Protein AF-A0A7V7BQV8-F1 (afdb_monomer)

Nearest PDB structures (foldseek):
  3f2z-assembly1_A  TM=3.414E-01  e=6.463E-03  Bacteroides fragilis NCTC 9343
  2kd7-assembly1_A  TM=3.362E-01  e=2.461E-02  Bacteroides thetaiotaomicron VPI-5482
  3ggl-assembly1_A  TM=3.388E-01  e=1.951E-02  Bacteroides thetaiotaomicron
  7c9t-assembly1_A  TM=4.004E-01  e=1.996E-01  Echovirus E30
  7c80-assembly1_A  TM=2.948E-01  e=5.361E-01  Echovirus E30

Secondary structure (DSSP, 8-state):
-TTTT-S-TTT-GGGTSPPEEEEE-SS----EEEEETTTEEEEEEEHHHHSSS--HHHHHHHHHHHHHHHHHTT----SSSHHHHHHHHHHHHHH-TTHHHHTTHHHHHHHH-TTSPTT-GGGTTT--HHHHHHHHHH-TTHHHHHHHHPPTT--HHHHHHHHHT--HHHHHHHHHHHHHHHHHT--TTTHHHHGGGTT-----EEEETTEEEE-GGG--BTT-EEEEEE--PPTT-EEEEEEEE-TT-TTS--TTGGG--EEEEEEEEETTS-EEEPPPB--SSEEEEEEPPTTEEEEEEEEEE--SS-----BGGG--S-S---TTT-B----B--EEEEEES--B-GGGEEPTTSSS--

Foldseek 3Di:
DVQLPLDDCPQFLCVVDPEEEAADEDDDADKAWAADPLRHTYIYGHCVQVVDDPNLVVQLRSLRSSLSRLVSSPADAADADLQSQLSSLLSSCVVPLLCCPVVVVLQVQCLLCLQEADRDPSNSNRDNQVVLLVCLVPNSNVVSVLSNHPDPPHHSLRSVCVVVVDALQVSLVSLLVSVLCVQQVVRPVNNVNCNVVHNVHAAAWEDDPQKIKGDLSRFHFHSRKHKFWWDQFDAQQKKKKFKAWDAPDPSHQNPPSVFWWKKKWKWFQAPVRDIDTGDIDIDHRDMDIDGHHPRTPIMIMMMHTRTNDDDDFDQLVPDDPDDDDDPPPRGDRTHGTIMMMHMDRIGTDPVRYDYPPPPPPD

Mean predicted aligned error: 5.92 Å

Structure (mmCIF, N/CA/C/O backbone):
data_AF-A0A7V7BQV8-F1
#
_entry.id   AF-A0A7V7BQV8-F1
#
loop_
_atom_site.group_PDB
_atom_site.id
_atom_site.type_symbol
_atom_site.label_atom_id
_atom_site.label_alt_id
_atom_site.label_comp_id
_atom_site.label_asym_id
_atom_site.label_entity_id
_atom_site.label_seq_id
_atom_site.pdbx_PDB_ins_code
_atom_site.Cartn_x
_atom_site.Cartn_y
_atom_site.Cartn_z
_atom_site.occupancy
_atom_site.B_iso_or_equiv
_atom_site.auth_seq_id
_atom_site.auth_comp_id
_atom_site.auth_asym_id
_atom_site.auth_atom_id
_atom_site.pdbx_PDB_model_num
ATOM 1 N N . MET A 1 1 ? 7.888 -8.522 -21.995 1.00 54.22 1 MET A N 1
ATOM 2 C CA . MET A 1 1 ? 8.150 -7.216 -22.645 1.00 54.22 1 MET A CA 1
ATOM 3 C C . MET A 1 1 ? 6.904 -6.650 -23.326 1.00 54.22 1 MET A C 1
ATOM 5 O O . MET A 1 1 ? 6.459 -5.587 -22.918 1.00 54.22 1 MET A O 1
ATOM 9 N N . ASN A 1 2 ? 6.285 -7.364 -24.279 1.00 66.88 2 ASN A N 1
ATOM 10 C CA . ASN A 1 2 ? 5.073 -6.876 -24.961 1.00 66.88 2 ASN A CA 1
ATOM 11 C C . ASN A 1 2 ? 3.813 -6.818 -24.082 1.00 66.88 2 ASN A C 1
ATOM 13 O O . ASN A 1 2 ? 2.969 -5.968 -24.341 1.00 66.88 2 ASN A O 1
ATOM 17 N N . THR A 1 3 ? 3.690 -7.675 -23.062 1.00 84.75 3 THR A N 1
ATOM 18 C CA . THR A 1 3 ? 2.516 -7.708 -22.169 1.00 84.75 3 THR A CA 1
ATOM 19 C C . THR A 1 3 ? 2.429 -6.472 -21.277 1.00 84.75 3 THR A C 1
ATOM 21 O O . THR A 1 3 ? 1.405 -5.809 -21.260 1.00 84.75 3 THR A O 1
ATOM 24 N N . LEU A 1 4 ? 3.530 -6.102 -20.610 1.00 89.69 4 LEU A N 1
ATOM 25 C CA . LEU A 1 4 ? 3.598 -4.896 -19.765 1.00 89.69 4 LEU A CA 1
ATOM 26 C C . LEU A 1 4 ? 3.694 -3.598 -20.585 1.00 89.69 4 LEU A C 1
ATOM 28 O O . LEU A 1 4 ? 3.742 -2.514 -20.011 1.00 89.69 4 LEU A O 1
ATOM 32 N N . LYS A 1 5 ? 3.816 -3.724 -21.918 1.00 89.25 5 LYS A N 1
ATOM 33 C CA . LYS A 1 5 ? 4.101 -2.649 -22.876 1.00 89.25 5 LYS A CA 1
ATOM 34 C C . LYS A 1 5 ? 5.130 -1.654 -22.345 1.00 89.25 5 LYS A C 1
ATOM 36 O O . LYS A 1 5 ? 4.881 -0.466 -22.404 1.00 89.25 5 LYS A O 1
ATOM 41 N N . TRP A 1 6 ? 6.244 -2.110 -21.765 1.00 88.75 6 TRP A N 1
ATOM 42 C CA . TRP A 1 6 ? 7.154 -1.217 -21.029 1.00 88.75 6 TRP A CA 1
ATOM 43 C C . TRP A 1 6 ? 7.772 -0.130 -21.912 1.00 88.75 6 TRP A C 1
ATOM 45 O O . TRP A 1 6 ? 7.884 1.027 -21.517 1.00 88.75 6 TRP A O 1
ATOM 55 N N . VAL A 1 7 ? 8.097 -0.516 -23.139 1.00 87.19 7 VAL A N 1
ATOM 56 C CA . VAL A 1 7 ? 8.661 0.347 -24.169 1.00 87.19 7 VAL A CA 1
ATOM 57 C C . VAL A 1 7 ? 7.675 0.519 -25.324 1.00 87.19 7 VAL A C 1
ATOM 59 O O . VAL A 1 7 ? 6.805 -0.332 -25.536 1.00 87.19 7 VAL A O 1
ATOM 62 N N . ASP A 1 8 ? 7.828 1.604 -26.079 1.00 85.50 8 ASP A N 1
ATOM 63 C CA . ASP A 1 8 ? 7.102 1.825 -27.332 1.00 85.50 8 ASP A CA 1
ATOM 64 C C . ASP A 1 8 ? 7.554 0.797 -28.389 1.00 85.50 8 ASP A C 1
ATOM 66 O O . ASP A 1 8 ? 8.742 0.667 -28.677 1.00 85.50 8 ASP A O 1
ATOM 70 N N . LYS A 1 9 ? 6.617 0.040 -28.968 1.00 82.94 9 LYS A N 1
ATOM 71 C CA . LYS A 1 9 ? 6.940 -1.028 -29.929 1.00 82.94 9 LYS A CA 1
ATOM 72 C C . LYS A 1 9 ? 7.395 -0.522 -31.297 1.00 82.94 9 LYS A C 1
ATOM 74 O O . LYS A 1 9 ? 7.980 -1.299 -32.044 1.00 82.94 9 LYS A O 1
ATOM 79 N N . GLU A 1 10 ? 7.096 0.721 -31.635 1.00 85.19 10 GLU A N 1
ATOM 80 C CA . GLU A 1 10 ? 7.420 1.318 -32.928 1.00 85.19 10 GLU A CA 1
ATOM 81 C C . GLU A 1 10 ? 8.709 2.133 -32.830 1.00 85.19 10 GLU A C 1
ATOM 83 O O . GLU A 1 10 ? 9.552 2.092 -33.728 1.00 85.19 10 GLU A O 1
ATOM 88 N N . ASN A 1 11 ? 8.895 2.830 -31.707 1.00 87.62 11 ASN A N 1
ATOM 89 C CA . ASN A 1 11 ? 9.943 3.842 -31.587 1.00 87.62 11 ASN A CA 1
ATOM 90 C C . ASN A 1 11 ? 11.089 3.468 -30.640 1.00 87.62 11 ASN A C 1
ATOM 92 O O . ASN A 1 11 ? 12.156 4.076 -30.732 1.00 87.62 11 ASN A O 1
ATOM 96 N N . SER A 1 12 ? 10.918 2.471 -29.764 1.00 91.31 12 SER A N 1
ATOM 97 C CA . SER A 1 12 ? 11.933 2.158 -28.752 1.00 91.31 12 SER A CA 1
ATOM 98 C C . SER A 1 12 ? 13.230 1.626 -29.345 1.00 91.31 12 SER A C 1
ATOM 100 O O . SER A 1 12 ? 13.231 0.770 -30.235 1.00 91.31 12 SER A O 1
ATOM 102 N N . LEU A 1 13 ? 14.355 2.018 -28.750 1.00 91.69 13 LEU A N 1
ATOM 103 C CA . LEU A 1 13 ? 15.671 1.441 -29.016 1.00 91.69 13 LEU A CA 1
ATOM 104 C C . LEU A 1 13 ? 15.711 -0.071 -28.752 1.00 91.69 13 LEU A C 1
ATOM 106 O O . LEU A 1 13 ? 16.461 -0.791 -29.413 1.00 91.69 13 LEU A O 1
ATOM 110 N N . ALA A 1 14 ? 14.846 -0.580 -27.873 1.00 88.81 14 ALA A N 1
ATOM 111 C CA . ALA A 1 14 ? 14.715 -2.005 -27.586 1.00 88.81 14 ALA A CA 1
ATOM 112 C C . ALA A 1 14 ? 14.184 -2.833 -28.775 1.00 88.81 14 ALA A C 1
ATOM 114 O O . ALA A 1 14 ? 14.295 -4.057 -28.771 1.00 88.81 14 ALA A O 1
ATOM 115 N N . THR A 1 15 ? 13.592 -2.185 -29.785 1.00 88.88 15 THR A N 1
ATOM 116 C CA . THR A 1 15 ? 13.142 -2.837 -31.031 1.00 88.88 15 THR A CA 1
ATOM 117 C C . THR A 1 15 ? 14.257 -2.914 -32.076 1.00 88.88 15 THR A C 1
ATOM 119 O O . THR A 1 15 ? 14.186 -3.711 -33.008 1.00 88.88 15 THR A O 1
ATOM 122 N N . ARG A 1 16 ? 15.313 -2.107 -31.901 1.00 90.56 16 ARG A N 1
ATOM 123 C CA . ARG A 1 16 ? 16.458 -1.996 -32.817 1.00 90.56 16 ARG A CA 1
ATOM 124 C C . ARG A 1 16 ? 17.666 -2.785 -32.326 1.00 90.56 16 ARG A C 1
ATOM 126 O O . ARG A 1 16 ? 18.421 -3.319 -33.135 1.00 90.56 16 ARG A O 1
ATOM 133 N N . TYR A 1 17 ? 17.845 -2.865 -31.009 1.00 91.56 17 TYR A N 1
ATOM 134 C CA . TYR A 1 17 ? 18.998 -3.497 -30.379 1.00 91.56 17 TYR A CA 1
ATOM 135 C C . TYR A 1 17 ? 18.585 -4.647 -29.465 1.00 91.56 17 TYR A C 1
ATOM 137 O O . TYR A 1 17 ? 17.591 -4.578 -28.744 1.00 91.56 17 TYR A O 1
ATOM 145 N N . LYS A 1 18 ? 19.394 -5.710 -29.467 1.00 90.69 18 LYS A N 1
ATOM 146 C CA . LYS A 1 18 ? 19.264 -6.810 -28.506 1.00 90.69 18 LYS A CA 1
ATOM 147 C C . LYS A 1 18 ? 19.838 -6.394 -27.156 1.00 90.69 18 LYS A C 1
ATOM 149 O O . LYS A 1 18 ? 20.821 -5.660 -27.105 1.00 90.69 18 LYS A O 1
ATOM 154 N N . PHE A 1 19 ? 19.263 -6.925 -26.081 1.00 92.25 19 PHE A N 1
ATOM 155 C CA . PHE A 1 19 ? 19.842 -6.788 -24.749 1.00 92.25 19 PHE A CA 1
ATOM 156 C C . PHE A 1 19 ? 21.194 -7.493 -24.661 1.00 92.25 19 PHE A C 1
ATOM 158 O O . PHE A 1 19 ? 21.377 -8.573 -25.228 1.00 92.25 19 PHE A O 1
ATOM 165 N N . LEU A 1 20 ? 22.113 -6.899 -23.907 1.00 94.50 20 LEU A N 1
ATOM 166 C CA . LEU A 1 20 ? 23.415 -7.485 -23.615 1.00 94.50 20 LEU A CA 1
ATOM 167 C C . LEU A 1 20 ? 23.407 -8.104 -22.218 1.00 94.50 20 LEU A C 1
ATOM 169 O O . LEU A 1 20 ? 23.018 -7.464 -21.244 1.00 94.50 20 LEU A O 1
ATOM 173 N N . ILE A 1 21 ? 23.841 -9.358 -22.125 1.00 94.00 21 ILE A N 1
ATOM 174 C CA . ILE A 1 21 ? 23.952 -10.085 -20.859 1.00 94.00 21 ILE A CA 1
ATOM 175 C C . ILE A 1 21 ? 25.418 -10.443 -20.655 1.00 94.00 21 ILE A C 1
ATOM 177 O O . ILE A 1 21 ? 25.996 -11.190 -21.443 1.00 94.00 21 ILE A O 1
ATOM 181 N N . PHE A 1 22 ? 26.005 -9.917 -19.586 1.00 93.56 22 PHE A N 1
ATOM 182 C CA . PHE A 1 22 ? 27.387 -10.174 -19.210 1.00 93.56 22 PHE A CA 1
ATOM 183 C C . PHE A 1 22 ? 27.415 -11.103 -18.003 1.00 93.56 22 PHE A C 1
ATOM 185 O O . PHE A 1 22 ? 27.038 -10.717 -16.895 1.00 93.56 22 PHE A O 1
ATOM 192 N N . VAL A 1 23 ? 27.880 -12.332 -18.225 1.00 92.25 23 VAL A N 1
ATOM 193 C CA . VAL A 1 23 ? 28.116 -13.299 -17.152 1.00 92.25 23 VAL A CA 1
ATOM 194 C C . VAL A 1 23 ? 29.572 -13.189 -16.725 1.00 92.25 23 VAL A C 1
ATOM 196 O O . VAL A 1 23 ? 30.482 -13.488 -17.496 1.00 92.25 23 VAL A O 1
ATOM 199 N N . ILE A 1 24 ? 29.783 -12.718 -15.502 1.00 87.88 24 ILE A N 1
ATOM 200 C CA . ILE A 1 24 ? 31.106 -12.413 -14.963 1.00 87.88 24 ILE A CA 1
ATOM 201 C C . ILE A 1 24 ? 31.566 -13.590 -14.092 1.00 87.88 24 ILE A C 1
ATOM 203 O O . ILE A 1 24 ? 30.803 -14.126 -13.284 1.00 87.88 24 ILE A O 1
ATOM 207 N N . GLY A 1 25 ? 32.814 -14.025 -14.271 1.00 81.88 25 GLY A N 1
ATOM 208 C CA . GLY A 1 25 ? 33.438 -15.027 -13.404 1.00 81.88 25 GLY A CA 1
ATOM 209 C C . GLY A 1 25 ? 33.824 -14.450 -12.037 1.00 81.88 25 GLY A C 1
ATOM 210 O O . GLY A 1 25 ? 34.049 -13.250 -11.903 1.00 81.88 25 GLY A O 1
ATOM 211 N N . GLY A 1 26 ? 33.936 -15.306 -11.020 1.00 73.62 26 GLY A N 1
ATOM 212 C CA . GLY A 1 26 ? 34.382 -14.927 -9.673 1.00 73.62 26 GLY A CA 1
ATOM 213 C C . GLY A 1 26 ? 33.335 -15.161 -8.581 1.00 73.62 26 GLY A C 1
ATOM 214 O O . GLY A 1 26 ? 32.218 -15.602 -8.843 1.00 73.62 26 GLY A O 1
ATOM 215 N N . SER A 1 27 ? 33.718 -14.880 -7.333 1.00 68.12 27 SER A N 1
ATOM 216 C CA . SER A 1 27 ? 32.903 -15.103 -6.127 1.00 68.12 27 SER A CA 1
ATOM 217 C C . SER A 1 27 ? 31.983 -13.930 -5.759 1.00 68.12 27 SER A C 1
ATOM 219 O O . SER A 1 27 ? 31.336 -13.969 -4.714 1.00 68.12 27 SER A O 1
ATOM 221 N N . GLY A 1 28 ? 31.922 -12.884 -6.591 1.00 70.25 28 GLY A N 1
ATOM 222 C CA . GLY A 1 28 ? 31.051 -11.729 -6.367 1.00 70.25 28 GLY A CA 1
ATOM 223 C C . GLY A 1 28 ? 29.571 -12.122 -6.287 1.00 70.25 28 GLY A C 1
ATOM 224 O O . GLY A 1 28 ? 29.141 -13.081 -6.927 1.00 70.25 28 GLY A O 1
ATOM 225 N N . GLY A 1 29 ? 28.793 -11.385 -5.488 1.00 74.19 29 GLY A N 1
ATOM 226 C CA . GLY A 1 29 ? 27.369 -11.668 -5.245 1.00 74.19 29 GLY A CA 1
ATOM 227 C C . GLY A 1 29 ? 26.386 -10.687 -5.892 1.00 74.19 29 GLY A C 1
ATOM 228 O O . GLY A 1 29 ? 25.182 -10.940 -5.882 1.00 74.19 29 GLY A O 1
ATOM 229 N N . THR A 1 30 ? 26.872 -9.579 -6.451 1.00 83.94 30 THR A N 1
ATOM 230 C CA . THR A 1 30 ? 26.020 -8.474 -6.910 1.00 83.94 30 THR A CA 1
ATOM 231 C C . THR A 1 30 ? 25.730 -8.587 -8.396 1.00 83.94 30 THR A C 1
ATOM 233 O O . THR A 1 30 ? 26.653 -8.667 -9.205 1.00 83.94 30 THR A O 1
ATOM 236 N N . ALA A 1 31 ? 24.450 -8.563 -8.750 1.00 88.75 31 ALA A N 1
ATOM 237 C CA . ALA A 1 31 ? 24.001 -8.356 -10.116 1.00 88.75 31 ALA A CA 1
ATOM 238 C C . ALA A 1 31 ? 23.489 -6.916 -10.257 1.00 88.75 31 ALA A C 1
ATOM 240 O O . ALA A 1 31 ? 23.145 -6.298 -9.252 1.00 88.75 31 ALA A O 1
ATOM 241 N N . PHE A 1 32 ? 23.497 -6.376 -11.471 1.00 91.69 32 PHE A N 1
ATOM 242 C CA . PHE A 1 32 ? 22.957 -5.047 -11.739 1.00 91.69 32 PHE A CA 1
ATOM 243 C C . PHE A 1 32 ? 22.388 -4.955 -13.154 1.00 91.69 32 PHE A C 1
ATOM 245 O O . PHE A 1 32 ? 22.933 -5.528 -14.103 1.00 91.69 32 PHE A O 1
ATOM 252 N N . GLY A 1 33 ? 21.292 -4.220 -13.292 1.00 92.88 33 GLY A N 1
ATOM 253 C CA . GLY A 1 33 ? 20.655 -3.884 -14.557 1.00 92.88 33 GLY A CA 1
ATOM 254 C C . GLY A 1 33 ? 20.788 -2.410 -14.922 1.00 92.88 33 GLY A C 1
ATOM 255 O O . GLY A 1 33 ? 20.841 -1.524 -14.071 1.00 92.88 33 GLY A O 1
ATOM 256 N N . GLY A 1 34 ? 20.830 -2.127 -16.218 1.00 94.00 34 GLY A N 1
ATOM 257 C CA . GLY A 1 34 ? 20.896 -0.767 -16.734 1.00 94.00 34 GLY A CA 1
ATOM 258 C C . GLY A 1 34 ? 20.993 -0.734 -18.252 1.00 94.00 34 GLY A C 1
ATOM 259 O O . GLY A 1 34 ? 20.387 -1.543 -18.953 1.00 94.00 34 GLY A O 1
ATOM 260 N N . SER A 1 35 ? 21.766 0.213 -18.771 1.00 93.69 35 SER A N 1
ATOM 261 C CA . SER A 1 35 ? 21.999 0.354 -20.207 1.00 93.69 35 SER A CA 1
ATOM 262 C C . SER A 1 35 ? 23.450 0.695 -20.511 1.00 93.69 35 SER A C 1
ATOM 264 O O . SER A 1 35 ? 24.078 1.425 -19.747 1.00 93.69 35 SER A O 1
ATOM 266 N N . ILE A 1 36 ? 23.939 0.254 -21.666 1.00 92.88 36 ILE A N 1
ATOM 267 C CA . ILE A 1 36 ? 25.199 0.702 -22.263 1.00 92.88 36 ILE A CA 1
ATOM 268 C C . ILE A 1 36 ? 24.904 1.859 -23.224 1.00 92.88 36 ILE A C 1
ATOM 270 O O . ILE A 1 36 ? 23.922 1.819 -23.974 1.00 92.88 36 ILE A O 1
ATOM 274 N N . ASP A 1 37 ? 25.733 2.903 -23.151 1.00 91.69 37 ASP A N 1
ATOM 275 C CA . ASP A 1 37 ? 25.701 4.109 -23.993 1.00 91.69 37 ASP A CA 1
ATOM 276 C C . ASP A 1 37 ? 24.343 4.817 -24.066 1.00 91.69 37 ASP A C 1
ATOM 278 O O . ASP A 1 37 ? 24.031 5.471 -25.061 1.00 91.69 37 ASP A O 1
ATOM 282 N N . ASN A 1 38 ? 23.520 4.666 -23.018 1.00 90.50 38 ASN A N 1
ATOM 283 C CA . ASN A 1 38 ? 22.134 5.138 -22.986 1.00 90.50 38 ASN A CA 1
ATOM 284 C C . ASN A 1 38 ? 21.348 4.707 -24.242 1.00 90.50 38 ASN A C 1
ATOM 286 O O . ASN A 1 38 ? 20.615 5.504 -24.823 1.00 90.50 38 ASN A O 1
ATOM 290 N N . LYS A 1 39 ? 21.577 3.473 -24.715 1.00 90.75 39 LYS A N 1
ATOM 291 C CA . LYS A 1 39 ? 20.970 2.942 -25.947 1.00 90.75 39 LYS A CA 1
ATOM 292 C C . LYS A 1 39 ? 20.578 1.476 -25.868 1.00 90.75 39 LYS A C 1
ATOM 294 O O . LYS A 1 39 ? 19.536 1.095 -26.391 1.00 90.75 39 LYS A O 1
ATOM 299 N N . VAL A 1 40 ? 21.422 0.648 -25.259 1.00 93.81 40 VAL A N 1
ATOM 300 C CA . VAL A 1 40 ? 21.251 -0.808 -25.263 1.00 93.81 40 VAL A CA 1
ATOM 301 C C . VAL A 1 40 ? 20.997 -1.285 -23.844 1.00 93.81 40 VAL A C 1
ATOM 303 O O . VAL A 1 40 ? 21.834 -1.069 -22.974 1.00 93.81 40 VAL A O 1
ATOM 306 N N . GLY A 1 41 ? 19.855 -1.932 -23.601 1.00 94.31 41 GLY A N 1
ATOM 307 C CA . G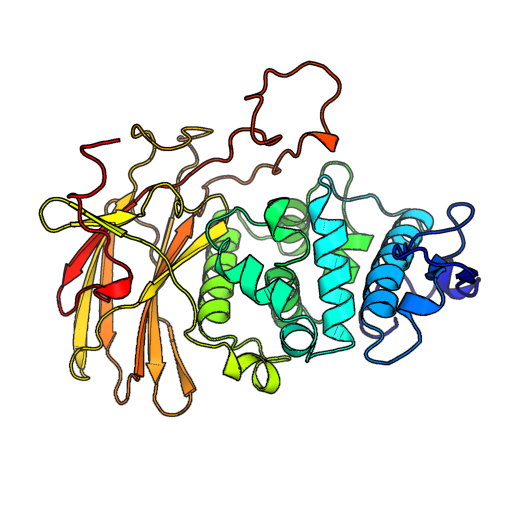LY A 1 41 ? 19.556 -2.547 -22.307 1.00 94.31 41 GLY A CA 1
ATOM 308 C C . GLY A 1 41 ? 20.596 -3.611 -21.971 1.00 94.31 41 GLY A C 1
ATOM 309 O O . GLY A 1 41 ? 20.962 -4.421 -22.824 1.00 94.31 41 GLY A O 1
ATOM 310 N N . ALA A 1 42 ? 21.099 -3.597 -20.744 1.00 95.12 42 ALA A N 1
ATOM 311 C CA . ALA A 1 42 ? 22.191 -4.459 -20.329 1.00 95.12 42 ALA A CA 1
ATOM 312 C C . ALA A 1 42 ? 22.006 -4.967 -18.900 1.00 95.12 42 ALA A C 1
ATOM 314 O O . ALA A 1 42 ? 21.433 -4.280 -18.053 1.00 95.12 42 ALA A O 1
ATOM 315 N N . PHE A 1 43 ? 22.490 -6.178 -18.657 1.00 94.31 43 PHE A N 1
ATOM 316 C CA . PHE A 1 43 ? 22.445 -6.871 -17.377 1.00 94.31 43 PHE A CA 1
ATOM 317 C C . PHE A 1 43 ? 23.796 -7.534 -17.120 1.00 94.31 43 PHE A C 1
ATOM 319 O O . PHE A 1 43 ? 24.346 -8.206 -17.996 1.00 94.31 43 PHE A O 1
ATOM 326 N N . TRP A 1 44 ? 24.319 -7.358 -15.912 1.00 94.19 44 TRP A N 1
ATOM 327 C CA . TRP A 1 44 ? 25.580 -7.933 -15.469 1.00 94.19 44 TRP A CA 1
ATOM 328 C C . TRP A 1 44 ? 25.333 -8.798 -14.248 1.00 94.19 44 TRP A C 1
ATOM 330 O O . TRP A 1 44 ? 24.682 -8.374 -13.291 1.00 94.19 44 TRP A O 1
ATOM 340 N N . THR A 1 45 ? 25.856 -10.019 -14.267 1.00 92.88 45 THR A N 1
ATOM 341 C CA . THR A 1 45 ? 25.634 -10.961 -13.173 1.00 92.88 45 THR A CA 1
ATOM 342 C C . THR A 1 45 ? 26.798 -11.922 -13.002 1.00 92.88 45 THR A C 1
ATOM 344 O O . THR A 1 45 ? 27.366 -12.387 -13.993 1.00 92.88 45 THR A O 1
ATOM 347 N N . PRO A 1 46 ? 27.176 -12.253 -11.761 1.00 90.56 46 PRO A N 1
ATOM 348 C CA . PRO A 1 46 ? 28.085 -13.354 -11.519 1.00 90.56 46 PRO A CA 1
ATOM 349 C C . PRO A 1 46 ? 27.371 -14.682 -11.804 1.00 90.56 46 PRO A C 1
ATOM 351 O O . PRO A 1 46 ? 26.185 -14.844 -11.504 1.00 90.56 46 PRO A O 1
ATOM 354 N N . ALA A 1 47 ? 28.096 -15.672 -12.332 1.00 88.00 47 ALA A N 1
ATOM 355 C CA . ALA A 1 47 ? 27.522 -16.991 -12.632 1.00 88.00 47 ALA A CA 1
ATOM 356 C C . ALA A 1 47 ? 26.830 -17.632 -11.406 1.00 88.00 47 ALA A C 1
ATOM 358 O O . ALA A 1 47 ? 25.800 -18.294 -11.530 1.00 88.00 47 ALA A O 1
ATOM 359 N N . THR A 1 48 ? 27.338 -17.357 -10.201 1.00 88.31 48 THR A N 1
ATOM 360 C CA . THR A 1 48 ? 26.781 -17.808 -8.915 1.00 88.31 48 THR A CA 1
ATOM 361 C C . THR A 1 48 ? 25.373 -17.283 -8.627 1.00 88.31 48 THR A C 1
ATOM 363 O O . THR A 1 48 ? 24.658 -17.892 -7.836 1.00 88.31 48 THR A O 1
ATOM 366 N N . ARG A 1 49 ? 24.913 -16.203 -9.263 1.00 85.50 49 ARG A N 1
ATOM 367 C CA . ARG A 1 49 ? 23.554 -15.667 -9.065 1.00 85.50 49 ARG A CA 1
ATOM 368 C C . ARG A 1 49 ? 22.531 -16.250 -10.039 1.00 85.50 49 ARG A C 1
ATOM 370 O O . ARG A 1 49 ? 21.338 -16.140 -9.785 1.00 85.50 49 ARG A O 1
ATOM 377 N N . ILE A 1 50 ? 22.985 -16.929 -11.094 1.00 88.44 50 ILE A N 1
ATOM 378 C CA . ILE A 1 50 ? 22.129 -17.513 -12.140 1.00 88.44 50 ILE A CA 1
ATOM 379 C C . ILE A 1 50 ? 22.373 -19.013 -12.369 1.00 88.44 50 ILE A C 1
ATOM 381 O O . ILE A 1 50 ? 21.915 -19.573 -13.359 1.00 88.44 50 ILE A O 1
ATOM 385 N N . HIS A 1 51 ? 23.085 -19.689 -11.463 1.00 86.19 51 HIS A N 1
ATOM 386 C CA . HIS A 1 51 ? 23.420 -21.112 -11.608 1.00 86.19 51 HIS A CA 1
ATOM 387 C C . HIS A 1 51 ? 22.239 -22.066 -11.361 1.00 86.19 51 HIS A C 1
ATOM 389 O O . HIS A 1 51 ? 22.336 -23.246 -11.690 1.00 86.19 51 HIS A O 1
ATOM 395 N N . ARG A 1 52 ? 21.131 -21.588 -10.776 1.00 87.75 52 ARG A N 1
ATOM 396 C CA . ARG A 1 52 ? 19.920 -22.385 -10.530 1.00 87.75 52 ARG A CA 1
ATOM 397 C C . ARG A 1 52 ? 18.653 -21.523 -10.516 1.00 87.75 52 ARG A C 1
ATOM 399 O O . ARG A 1 52 ? 18.734 -20.367 -10.102 1.00 87.75 52 ARG A O 1
ATOM 406 N N . PRO A 1 53 ? 17.503 -22.073 -10.943 1.00 88.81 53 PRO A N 1
ATOM 407 C CA . PRO A 1 53 ? 16.213 -21.409 -10.798 1.00 88.81 53 PRO A CA 1
ATOM 408 C C . PRO A 1 53 ? 15.786 -21.312 -9.316 1.00 88.81 53 PRO A C 1
ATOM 410 O O . PRO A 1 53 ? 16.278 -22.092 -8.493 1.00 88.81 53 PRO A O 1
ATOM 413 N N . PRO A 1 54 ? 14.842 -20.414 -8.973 1.00 88.44 54 PRO A N 1
ATOM 414 C CA . PRO A 1 54 ? 14.217 -19.416 -9.846 1.00 88.44 54 PRO A CA 1
ATOM 415 C C . PRO A 1 54 ? 15.161 -18.238 -10.131 1.00 88.44 54 PRO A C 1
ATOM 417 O O . PRO A 1 54 ? 15.852 -17.742 -9.245 1.00 88.44 54 PRO A O 1
ATOM 420 N N . TYR A 1 55 ? 15.187 -17.764 -11.380 1.00 91.44 55 TYR A N 1
ATOM 421 C CA . TYR A 1 55 ? 16.072 -16.676 -11.818 1.00 91.44 55 TYR A CA 1
ATOM 422 C C . TYR A 1 55 ? 15.507 -15.292 -11.449 1.00 91.44 55 TYR A C 1
ATOM 424 O O . TYR A 1 55 ? 15.441 -14.402 -12.298 1.00 91.44 55 TYR A O 1
ATOM 432 N N . GLY A 1 56 ? 15.069 -15.116 -10.196 1.00 92.25 56 GLY A N 1
ATOM 433 C CA . GLY A 1 56 ? 14.437 -13.886 -9.699 1.00 92.25 56 GLY A CA 1
ATOM 434 C C . GLY A 1 56 ? 15.307 -12.657 -9.947 1.00 92.25 56 GLY A C 1
ATOM 435 O O . GLY A 1 56 ? 14.864 -11.701 -10.579 1.00 92.25 56 GLY A O 1
ATOM 436 N N . VAL A 1 57 ? 16.595 -12.753 -9.606 1.00 92.00 57 VAL A N 1
ATOM 437 C CA . VAL A 1 57 ? 17.591 -11.703 -9.870 1.00 92.00 57 VAL A CA 1
ATOM 438 C C . VAL A 1 57 ? 17.640 -11.281 -11.342 1.00 92.00 57 VAL A C 1
ATOM 440 O O . VAL A 1 57 ? 17.740 -10.098 -11.631 1.00 92.00 57 VAL A O 1
ATOM 443 N N . VAL A 1 58 ? 17.508 -12.210 -12.295 1.00 93.62 58 VAL A N 1
ATOM 444 C CA . VAL A 1 58 ? 17.516 -11.862 -13.725 1.00 93.62 58 VAL A CA 1
ATOM 445 C C . VAL A 1 58 ? 16.288 -11.025 -14.066 1.00 93.62 58 VAL A C 1
ATOM 447 O O . VAL A 1 58 ? 16.407 -10.016 -14.753 1.00 93.62 58 VAL A O 1
ATOM 450 N N . ALA A 1 59 ? 15.111 -11.420 -13.580 1.00 93.75 59 ALA A N 1
ATOM 451 C CA . ALA A 1 59 ? 13.879 -10.684 -13.838 1.00 93.75 59 ALA A CA 1
ATOM 452 C C . ALA A 1 59 ? 13.891 -9.289 -13.185 1.00 93.75 59 ALA A C 1
ATOM 454 O O . ALA A 1 59 ? 13.497 -8.322 -13.837 1.00 93.75 59 ALA A O 1
ATOM 455 N N . HIS A 1 60 ? 14.395 -9.181 -11.952 1.00 95.62 60 HIS A N 1
ATOM 456 C CA . HIS A 1 60 ? 14.558 -7.909 -11.246 1.00 95.62 60 HIS A CA 1
ATOM 457 C C . HIS A 1 60 ? 15.508 -6.966 -11.991 1.00 95.62 60 HIS A C 1
ATOM 459 O O . HIS A 1 60 ? 15.127 -5.853 -12.352 1.00 95.62 60 HIS A O 1
ATOM 465 N N . GLU A 1 61 ? 16.726 -7.424 -12.291 1.00 95.44 61 GLU A N 1
ATOM 466 C CA . GLU A 1 61 ? 17.732 -6.569 -12.918 1.00 95.44 61 GLU A CA 1
ATOM 467 C C . GLU A 1 61 ? 17.347 -6.182 -14.349 1.00 95.44 61 GLU A C 1
ATOM 469 O O . GLU A 1 61 ? 17.526 -5.033 -14.751 1.00 95.44 61 GLU A O 1
ATOM 474 N N . LEU A 1 62 ? 16.725 -7.083 -15.118 1.00 94.00 62 LEU A N 1
ATOM 475 C CA . LEU A 1 62 ? 16.162 -6.698 -16.414 1.00 94.00 62 LEU A CA 1
ATOM 476 C C . LEU A 1 62 ? 15.084 -5.615 -16.271 1.00 94.00 62 LEU A C 1
ATOM 478 O O . LEU A 1 62 ? 14.939 -4.795 -17.179 1.00 94.00 62 LEU A O 1
ATOM 482 N N . GLY A 1 63 ? 14.372 -5.556 -15.142 1.00 95.00 63 GLY A N 1
ATOM 483 C CA . GLY A 1 63 ? 13.489 -4.444 -14.793 1.00 95.00 63 GLY A CA 1
ATOM 484 C C . GLY A 1 63 ? 14.211 -3.095 -14.795 1.00 95.00 63 GLY A C 1
ATOM 485 O O . GLY A 1 63 ? 13.770 -2.163 -15.472 1.00 95.00 63 GLY A O 1
ATOM 486 N N . HIS A 1 64 ? 15.379 -2.999 -14.157 1.00 95.81 64 HIS A N 1
ATOM 487 C CA . HIS A 1 64 ? 16.204 -1.787 -14.207 1.00 95.81 64 HIS A CA 1
ATOM 488 C C . HIS A 1 64 ? 16.722 -1.475 -15.608 1.00 95.81 64 HIS A C 1
ATOM 490 O O . HIS A 1 64 ? 16.739 -0.311 -16.017 1.00 95.81 64 HIS A O 1
ATOM 496 N N . SER A 1 65 ? 17.094 -2.494 -16.381 1.00 95.62 65 SER A N 1
ATOM 497 C CA . SER A 1 65 ? 17.499 -2.304 -17.775 1.00 95.62 65 SER A CA 1
ATOM 498 C C . SER A 1 65 ? 16.368 -1.713 -18.621 1.00 95.62 65 SER A C 1
ATOM 500 O O . SER A 1 65 ? 16.583 -0.813 -19.431 1.00 95.62 65 SER A O 1
ATOM 502 N N . PHE A 1 66 ? 15.137 -2.167 -18.394 1.00 93.94 66 PHE A N 1
ATOM 503 C CA . PHE A 1 66 ? 13.940 -1.631 -19.027 1.00 93.94 66 PHE A CA 1
ATOM 504 C C . PHE A 1 66 ? 13.623 -0.199 -18.575 1.00 93.94 66 PHE A C 1
ATOM 506 O O . PHE A 1 66 ? 13.280 0.638 -19.408 1.00 93.94 66 PHE A O 1
ATOM 513 N N . GLN A 1 67 ? 13.785 0.126 -17.290 1.00 94.31 67 GLN A N 1
ATOM 514 C CA . GLN A 1 67 ? 13.690 1.508 -16.798 1.00 94.31 67 GLN A CA 1
ATOM 515 C C . GLN A 1 67 ? 14.741 2.418 -17.452 1.00 94.31 67 GLN A C 1
ATOM 517 O O . GLN A 1 67 ? 14.449 3.568 -17.776 1.00 94.31 67 GLN A O 1
ATOM 522 N N . ALA A 1 68 ? 15.966 1.922 -17.653 1.00 94.00 68 ALA A N 1
ATOM 523 C CA . ALA A 1 68 ? 17.018 2.657 -18.347 1.00 94.00 68 ALA A CA 1
ATOM 524 C C . ALA A 1 68 ? 16.676 2.896 -19.821 1.00 94.00 68 ALA A C 1
ATOM 526 O O . ALA A 1 68 ? 16.863 4.007 -20.309 1.00 94.00 68 ALA A O 1
ATOM 527 N N . LEU A 1 69 ? 16.104 1.902 -20.504 1.00 93.38 69 LEU A N 1
ATOM 528 C CA . LEU A 1 69 ? 15.673 2.043 -21.894 1.00 93.38 69 LEU A CA 1
ATOM 529 C C . LEU A 1 69 ? 14.543 3.050 -22.078 1.00 93.38 69 LEU A C 1
ATOM 531 O O . LEU A 1 69 ? 14.595 3.833 -23.013 1.00 93.38 69 LEU A O 1
ATOM 535 N N . VAL A 1 70 ? 13.571 3.102 -21.168 1.00 93.38 70 VAL A N 1
ATOM 536 C CA . VAL A 1 70 ? 12.508 4.118 -21.237 1.00 93.38 70 VAL A CA 1
ATOM 537 C C . VAL A 1 70 ? 13.088 5.539 -21.176 1.00 93.38 70 VAL A C 1
ATOM 539 O O . VAL A 1 70 ? 12.643 6.421 -21.907 1.00 93.38 70 VAL A O 1
ATOM 542 N N . ARG A 1 71 ? 14.144 5.757 -20.381 1.00 92.44 71 ARG A N 1
ATOM 543 C CA . ARG A 1 71 ? 14.880 7.034 -20.371 1.00 92.44 71 ARG A CA 1
ATOM 544 C C . ARG A 1 71 ? 15.701 7.249 -21.642 1.00 92.44 71 ARG A C 1
ATOM 546 O O . ARG A 1 71 ? 15.744 8.363 -22.154 1.00 92.44 71 ARG A O 1
ATOM 553 N N . ALA A 1 72 ? 16.343 6.201 -22.154 1.00 93.56 72 ALA A N 1
ATOM 554 C CA . ALA A 1 72 ? 17.070 6.241 -23.422 1.00 93.56 72 ALA A CA 1
ATOM 555 C C . ALA A 1 72 ? 16.154 6.596 -24.609 1.00 93.56 72 ALA A C 1
ATOM 557 O O . ALA A 1 72 ? 16.576 7.309 -25.517 1.00 93.56 72 ALA A O 1
ATOM 558 N N . ASP A 1 73 ? 14.893 6.166 -24.551 1.00 93.62 73 ASP A N 1
ATOM 559 C CA . ASP A 1 73 ? 13.831 6.490 -25.507 1.00 93.62 73 ASP A CA 1
ATOM 560 C C . ASP A 1 73 ? 13.278 7.923 -25.332 1.00 93.62 73 ASP A C 1
ATOM 562 O O . ASP A 1 73 ? 12.451 8.368 -26.125 1.00 93.62 73 ASP A O 1
ATOM 566 N N . GLY A 1 74 ? 13.746 8.672 -24.325 1.00 93.25 74 GLY A N 1
ATOM 567 C CA . GLY A 1 74 ? 13.464 10.099 -24.141 1.00 93.25 74 GLY A CA 1
ATOM 568 C C . GLY A 1 74 ? 12.487 10.451 -23.017 1.00 93.25 74 GLY A C 1
ATOM 569 O O . GLY A 1 74 ? 12.237 11.639 -22.799 1.00 93.25 74 GLY A O 1
ATOM 570 N N . ALA A 1 75 ? 11.952 9.473 -22.278 1.00 93.81 75 ALA A N 1
ATOM 571 C CA . ALA A 1 75 ? 11.082 9.753 -21.135 1.00 93.81 75 ALA A CA 1
ATOM 572 C C . ALA A 1 75 ? 11.849 10.424 -19.979 1.00 93.81 75 ALA A C 1
ATOM 574 O O . ALA A 1 75 ? 13.066 10.262 -19.825 1.00 93.81 75 ALA A O 1
ATOM 575 N N . ALA A 1 76 ? 11.134 11.165 -19.126 1.00 94.19 76 ALA A N 1
ATOM 576 C CA . ALA A 1 76 ? 11.718 11.671 -17.887 1.00 94.19 76 ALA A CA 1
ATOM 577 C C . ALA A 1 76 ? 11.973 10.524 -16.885 1.00 94.19 76 ALA A C 1
ATOM 579 O O . ALA A 1 76 ? 11.657 9.361 -17.126 1.00 94.19 76 ALA A O 1
ATOM 580 N N . SER A 1 77 ? 12.568 10.854 -15.739 1.00 90.19 77 SER A N 1
ATOM 581 C CA . SER A 1 77 ? 12.706 9.924 -14.617 1.00 90.19 77 SER A CA 1
ATOM 582 C C . SER A 1 77 ? 11.817 10.381 -13.474 1.00 90.19 77 SER A C 1
ATOM 584 O O . SER A 1 77 ? 11.687 11.587 -13.250 1.00 90.19 77 SER A O 1
ATOM 586 N N . PHE A 1 78 ? 11.277 9.425 -12.721 1.00 91.94 78 PHE A N 1
ATOM 587 C CA . PHE A 1 78 ? 10.642 9.723 -11.445 1.00 91.94 78 PHE A CA 1
ATOM 588 C C . PHE A 1 78 ? 11.611 10.415 -10.490 1.00 91.94 78 PHE A C 1
ATOM 590 O O . PHE A 1 78 ? 12.813 10.131 -10.462 1.00 91.94 78 PHE A O 1
ATOM 597 N N . SER A 1 79 ? 11.048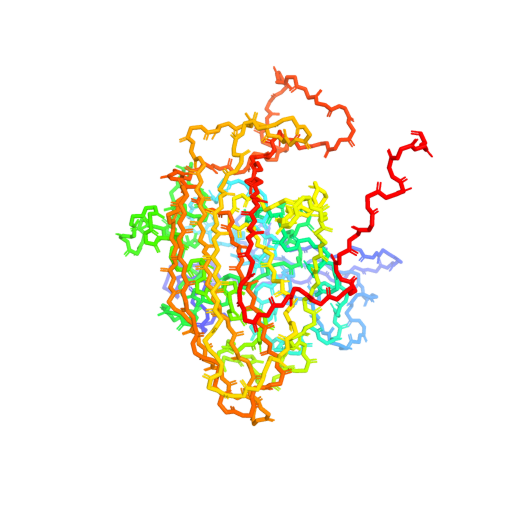 11.303 -9.682 1.00 84.12 79 SER A N 1
ATOM 598 C CA . SER A 1 79 ? 11.700 11.862 -8.508 1.00 84.12 79 SER A CA 1
ATOM 599 C C . SER A 1 79 ? 11.593 10.854 -7.357 1.00 84.12 79 SER A C 1
ATOM 601 O O . SER A 1 79 ? 10.518 10.324 -7.090 1.00 84.12 79 SER A O 1
ATOM 603 N N . GLY A 1 80 ? 12.707 10.581 -6.669 1.00 74.19 80 GLY A N 1
ATOM 604 C CA . GLY A 1 80 ? 12.764 9.585 -5.590 1.00 74.19 80 GLY A CA 1
ATOM 605 C C . GLY A 1 80 ? 13.275 8.208 -6.039 1.00 74.19 80 GLY A C 1
ATOM 606 O O . GLY A 1 80 ? 12.953 7.721 -7.116 1.00 74.19 80 GLY A O 1
ATOM 607 N N . GLY A 1 81 ? 14.106 7.574 -5.204 1.00 79.62 81 GLY A N 1
ATOM 608 C CA . GLY A 1 81 ? 14.813 6.335 -5.561 1.00 79.62 81 GLY A CA 1
ATOM 609 C C . GLY A 1 81 ? 13.985 5.054 -5.425 1.00 79.62 81 GLY A C 1
ATOM 610 O O . GLY A 1 81 ? 14.147 4.144 -6.232 1.00 79.62 81 GLY A O 1
ATOM 611 N N . SER A 1 82 ? 13.075 4.983 -4.449 1.00 91.38 82 SER A N 1
ATOM 612 C CA . SER A 1 82 ? 12.407 3.729 -4.072 1.00 91.38 82 SER A CA 1
ATOM 613 C C . SER A 1 82 ? 11.585 3.111 -5.203 1.00 91.38 82 SER A C 1
ATOM 615 O O . SER A 1 82 ? 11.532 1.892 -5.329 1.00 91.38 82 SER A O 1
ATOM 617 N N . ILE A 1 83 ? 10.983 3.935 -6.069 1.00 93.81 83 ILE A N 1
ATOM 618 C CA . ILE A 1 83 ? 10.159 3.439 -7.178 1.00 93.81 83 ILE A CA 1
ATOM 619 C C . ILE A 1 83 ? 10.943 2.578 -8.168 1.00 93.81 83 ILE A C 1
ATOM 621 O O . ILE A 1 83 ? 10.360 1.670 -8.759 1.00 93.81 83 ILE A O 1
ATOM 625 N N . HIS A 1 84 ? 12.242 2.832 -8.347 1.00 94.12 84 HIS A N 1
ATOM 626 C CA . HIS A 1 84 ? 13.084 2.032 -9.234 1.00 94.12 84 HIS A CA 1
ATOM 627 C C . HIS A 1 84 ? 13.128 0.576 -8.761 1.00 94.12 84 HIS A C 1
ATOM 629 O O . HIS A 1 84 ? 12.872 -0.334 -9.547 1.00 94.12 84 HIS A O 1
ATOM 635 N N . GLU A 1 85 ? 13.354 0.367 -7.467 1.00 95.75 85 GLU A N 1
ATOM 636 C CA . GLU A 1 85 ? 13.389 -0.964 -6.856 1.00 95.75 85 GLU A CA 1
ATOM 637 C C . GLU A 1 85 ? 11.997 -1.596 -6.798 1.00 95.75 85 GLU A C 1
ATOM 639 O O . GLU A 1 85 ? 11.804 -2.731 -7.233 1.00 95.75 85 GLU A O 1
ATOM 644 N N . MET A 1 86 ? 10.988 -0.836 -6.360 1.00 97.12 86 MET A N 1
ATOM 645 C CA . MET A 1 86 ? 9.612 -1.334 -6.243 1.00 97.12 86 MET A CA 1
ATOM 646 C C . MET A 1 86 ? 9.063 -1.773 -7.601 1.00 97.12 86 MET A C 1
ATOM 648 O O . MET A 1 86 ? 8.387 -2.795 -7.705 1.00 97.12 86 MET A O 1
ATOM 652 N N . THR A 1 87 ? 9.381 -1.025 -8.658 1.00 96.75 87 THR A N 1
ATOM 653 C CA . THR A 1 87 ? 8.994 -1.374 -10.025 1.00 96.75 87 THR A CA 1
ATOM 654 C C . THR A 1 87 ? 9.736 -2.614 -10.516 1.00 96.75 87 THR A C 1
ATOM 656 O O . THR A 1 87 ? 9.111 -3.470 -11.137 1.00 96.75 87 THR A O 1
ATOM 659 N N . SER A 1 88 ? 11.039 -2.750 -10.247 1.00 96.88 88 SER A N 1
ATOM 660 C CA . SER A 1 88 ? 11.793 -3.958 -10.616 1.00 96.88 88 SER A CA 1
ATOM 66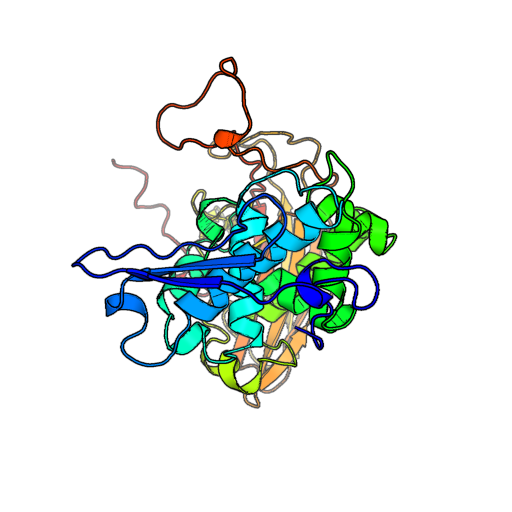1 C C . SER A 1 88 ? 11.260 -5.201 -9.898 1.00 96.88 88 SER A C 1
ATOM 663 O O . SER A 1 88 ? 11.090 -6.242 -10.532 1.00 96.88 88 SER A O 1
ATOM 665 N N . GLN A 1 89 ? 10.876 -5.079 -8.622 1.00 97.50 89 GLN A N 1
ATOM 666 C CA . GLN A 1 89 ? 10.190 -6.147 -7.885 1.00 97.50 89 GLN A CA 1
ATOM 667 C C . GLN A 1 89 ? 8.806 -6.455 -8.455 1.00 97.50 89 GLN A C 1
ATOM 669 O O . GLN A 1 89 ? 8.455 -7.621 -8.618 1.00 97.50 89 GLN A O 1
ATOM 674 N N . TYR A 1 90 ? 8.034 -5.434 -8.835 1.00 97.81 90 TYR A N 1
ATOM 675 C CA . TYR A 1 90 ? 6.768 -5.632 -9.540 1.00 97.81 90 TYR A CA 1
ATOM 676 C C . TYR A 1 90 ? 6.981 -6.397 -10.855 1.00 97.81 90 TYR A C 1
ATOM 678 O O . TYR A 1 90 ? 6.281 -7.373 -11.112 1.00 97.81 90 TYR A O 1
ATOM 686 N N . MET A 1 91 ? 7.976 -6.020 -11.664 1.00 96.56 91 MET A N 1
ATOM 687 C CA . MET A 1 91 ? 8.292 -6.695 -12.927 1.00 96.56 91 MET A CA 1
ATOM 688 C C . MET A 1 91 ? 8.744 -8.142 -12.719 1.00 96.56 91 MET A C 1
ATOM 690 O O . MET A 1 91 ? 8.308 -9.016 -13.469 1.00 96.56 91 MET A O 1
ATOM 694 N N . LEU A 1 92 ? 9.555 -8.415 -11.691 1.00 96.31 92 LEU A N 1
ATOM 695 C CA . LEU A 1 92 ? 9.867 -9.780 -1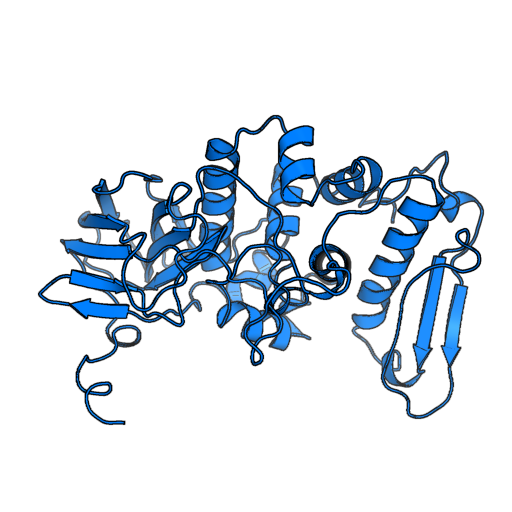1.265 1.00 96.31 92 LEU A CA 1
ATOM 696 C C . LEU A 1 92 ? 8.574 -10.533 -10.948 1.00 96.31 92 LEU A C 1
ATOM 698 O O . LEU A 1 92 ? 8.355 -11.622 -11.476 1.00 96.31 92 LEU A O 1
ATOM 702 N N . TRP A 1 93 ? 7.693 -9.950 -10.138 1.00 97.06 93 TRP A N 1
ATOM 703 C CA . TRP A 1 93 ? 6.470 -10.602 -9.678 1.00 97.06 93 TRP A CA 1
ATOM 704 C C . TRP A 1 93 ? 5.436 -10.837 -10.794 1.00 97.06 93 TRP A C 1
ATOM 706 O O . TRP A 1 93 ? 4.609 -11.748 -10.700 1.00 97.06 93 TRP A O 1
ATOM 716 N N . GLN A 1 94 ? 5.500 -10.069 -11.889 1.00 96.06 94 GLN A N 1
ATOM 717 C CA . GLN A 1 94 ? 4.760 -10.362 -13.123 1.00 96.06 94 GLN A CA 1
ATOM 718 C C . GLN A 1 94 ? 5.262 -11.634 -13.823 1.00 96.06 94 GLN A C 1
ATOM 720 O O . GLN A 1 94 ? 4.478 -12.315 -14.479 1.00 96.06 94 GLN A O 1
ATOM 725 N N . VAL A 1 95 ? 6.555 -11.956 -13.701 1.00 94.81 95 VAL A N 1
ATOM 726 C CA . VAL A 1 95 ? 7.165 -13.165 -14.284 1.00 94.81 95 VAL A CA 1
ATOM 727 C C . VAL A 1 95 ? 7.002 -14.369 -13.360 1.00 94.81 95 VAL A C 1
ATOM 729 O O . VAL A 1 95 ? 6.708 -15.462 -13.837 1.00 94.81 95 VAL A O 1
ATOM 732 N N . TYR A 1 96 ? 7.171 -14.167 -12.054 1.00 96.06 96 TYR A N 1
ATOM 733 C CA . TYR A 1 96 ? 7.103 -15.216 -11.043 1.00 96.06 96 TYR A CA 1
ATOM 734 C C . TYR A 1 96 ? 6.039 -14.895 -9.985 1.00 96.06 96 TYR A C 1
ATOM 736 O O . TYR A 1 96 ? 6.374 -14.302 -8.957 1.00 96.06 96 TYR A O 1
ATOM 744 N N . PRO A 1 97 ? 4.768 -15.287 -10.189 1.00 95.81 97 PRO A N 1
ATOM 745 C CA . PRO A 1 97 ? 3.701 -15.071 -9.209 1.00 95.81 97 PRO A CA 1
ATOM 746 C C . PRO A 1 97 ? 4.030 -15.611 -7.804 1.00 95.81 97 PRO A C 1
ATOM 748 O O . PRO A 1 97 ? 3.615 -15.023 -6.807 1.00 95.81 97 PRO A O 1
ATOM 751 N N . GLU A 1 98 ? 4.833 -16.675 -7.711 1.00 96.25 98 GLU A N 1
ATOM 752 C CA . GLU A 1 98 ? 5.287 -17.309 -6.467 1.00 96.25 98 GLU A CA 1
ATOM 753 C C . GLU A 1 98 ? 6.465 -16.588 -5.779 1.00 96.25 98 GLU A C 1
ATOM 755 O O . GLU A 1 98 ? 7.030 -17.120 -4.823 1.00 96.25 98 GLU A O 1
ATOM 760 N N . TRP A 1 99 ? 6.861 -15.389 -6.224 1.00 96.88 99 TRP A N 1
ATOM 761 C CA . TRP A 1 99 ? 7.963 -14.609 -5.632 1.00 96.88 99 TRP A CA 1
ATOM 762 C C . TRP A 1 99 ? 7.861 -14.449 -4.115 1.00 96.88 99 TRP A C 1
ATOM 764 O O . TRP A 1 99 ? 8.824 -14.719 -3.397 1.00 96.88 99 TRP A O 1
ATOM 774 N N . MET A 1 100 ? 6.661 -14.144 -3.615 1.00 96.25 100 MET A N 1
ATOM 775 C CA . MET A 1 100 ? 6.379 -14.053 -2.177 1.00 96.25 100 MET A CA 1
ATOM 776 C C . MET A 1 100 ? 6.685 -15.353 -1.411 1.00 96.25 100 MET A C 1
ATOM 778 O O . MET A 1 100 ? 6.793 -15.330 -0.187 1.00 96.25 100 MET A O 1
ATOM 782 N N . THR A 1 101 ? 6.815 -16.489 -2.104 1.00 95.81 101 THR A N 1
ATOM 783 C CA . THR A 1 101 ? 7.188 -17.788 -1.539 1.00 95.81 101 THR A CA 1
ATOM 784 C C . THR A 1 101 ? 8.686 -18.049 -1.586 1.00 95.81 101 THR A C 1
ATOM 786 O O . THR A 1 101 ? 9.257 -18.370 -0.546 1.00 95.81 101 THR A O 1
ATOM 789 N N . PHE A 1 102 ? 9.338 -17.945 -2.745 1.00 95.31 102 PHE A N 1
ATOM 790 C CA . PHE A 1 102 ? 10.755 -18.327 -2.840 1.00 95.31 102 PHE A CA 1
ATOM 791 C C . PHE A 1 102 ? 11.723 -17.224 -2.379 1.00 95.31 102 PHE A C 1
ATOM 793 O O . PHE A 1 102 ? 12.847 -17.534 -1.995 1.00 95.31 102 PHE A O 1
ATOM 800 N N . GLU A 1 103 ? 11.282 -15.963 -2.335 1.00 95.44 103 GLU A N 1
ATOM 801 C CA . GLU A 1 103 ? 11.985 -14.840 -1.694 1.00 95.44 103 GLU A CA 1
ATOM 802 C C . GLU A 1 103 ? 11.129 -14.246 -0.561 1.00 95.44 103 GLU A C 1
ATOM 804 O O . GLU A 1 103 ? 10.994 -13.034 -0.399 1.00 95.44 103 GLU A O 1
ATOM 809 N N . ASN A 1 104 ? 10.537 -15.119 0.263 1.00 96.75 104 ASN A N 1
ATOM 810 C CA . ASN A 1 104 ? 9.584 -14.741 1.312 1.00 96.75 104 ASN A CA 1
ATOM 811 C C . ASN A 1 104 ? 10.121 -13.736 2.348 1.00 96.75 104 ASN A C 1
ATOM 813 O O . ASN A 1 104 ? 9.332 -13.041 2.985 1.00 96.75 104 ASN A O 1
ATOM 817 N N . TYR A 1 105 ? 11.442 -13.600 2.485 1.00 96.56 105 TYR A N 1
ATOM 818 C CA . TYR A 1 105 ? 12.036 -12.560 3.325 1.00 96.56 105 TYR A CA 1
ATOM 819 C C . TYR A 1 105 ? 11.558 -11.152 2.924 1.00 96.56 105 TYR A C 1
ATOM 821 O O . TYR A 1 105 ? 11.340 -10.325 3.804 1.00 96.56 105 TYR A O 1
ATOM 829 N N . HIS A 1 106 ? 11.277 -10.901 1.636 1.00 97.50 106 HIS A N 1
ATOM 830 C CA . HIS A 1 106 ? 10.736 -9.614 1.205 1.00 97.50 106 HIS A CA 1
ATOM 831 C C . HIS A 1 106 ? 9.360 -9.326 1.806 1.00 97.50 106 HIS A C 1
ATOM 833 O O . HIS A 1 106 ? 9.136 -8.226 2.310 1.00 97.50 106 HIS A O 1
ATOM 839 N N . LEU A 1 107 ? 8.470 -10.322 1.803 1.00 97.88 107 LEU A N 1
ATOM 840 C CA . LEU A 1 107 ? 7.167 -10.218 2.449 1.00 97.88 107 LEU A CA 1
ATOM 841 C C . LEU A 1 107 ? 7.315 -10.068 3.968 1.00 97.88 107 LEU A C 1
ATOM 843 O O . LEU A 1 107 ? 6.687 -9.193 4.549 1.00 97.88 107 LEU A O 1
ATOM 847 N N . ASN A 1 108 ? 8.171 -10.867 4.608 1.00 97.94 108 ASN A N 1
ATOM 848 C CA . ASN A 1 108 ? 8.367 -10.802 6.061 1.00 97.94 108 ASN A CA 1
ATOM 849 C C . ASN A 1 108 ? 8.837 -9.421 6.529 1.00 97.94 108 ASN A C 1
ATOM 851 O O . ASN A 1 108 ? 8.421 -8.961 7.590 1.00 97.94 108 ASN A O 1
ATOM 855 N N . ASP A 1 109 ? 9.684 -8.753 5.751 1.00 97.81 109 ASP A N 1
ATOM 856 C CA . ASP A 1 109 ? 10.137 -7.400 6.067 1.00 97.81 109 ASP A CA 1
ATOM 857 C C . ASP A 1 109 ? 9.051 -6.351 5.794 1.00 97.81 109 ASP A C 1
ATOM 859 O O . ASP A 1 109 ? 8.821 -5.495 6.649 1.00 97.81 109 ASP A O 1
ATOM 863 N N . PHE A 1 110 ? 8.286 -6.478 4.700 1.00 98.06 110 PHE A N 1
ATOM 864 C CA . PHE A 1 110 ? 7.115 -5.624 4.461 1.00 98.06 110 PHE A CA 1
ATOM 865 C C . PHE A 1 110 ? 6.111 -5.678 5.618 1.00 98.06 110 PHE A C 1
ATOM 867 O O . PHE A 1 110 ? 5.632 -4.641 6.073 1.00 98.06 110 PHE A O 1
ATOM 874 N N . MET A 1 111 ? 5.826 -6.875 6.139 1.00 97.94 111 MET A N 1
ATOM 875 C CA . MET A 1 111 ? 4.857 -7.079 7.224 1.00 97.94 111 MET A CA 1
ATOM 876 C C . MET A 1 111 ? 5.274 -6.392 8.534 1.00 97.94 111 MET A C 1
ATOM 878 O O . MET A 1 111 ? 4.419 -6.029 9.337 1.00 97.94 111 MET A O 1
ATOM 882 N N . LYS A 1 112 ? 6.575 -6.146 8.752 1.00 97.44 112 LYS A N 1
ATOM 883 C CA . LYS A 1 112 ? 7.074 -5.365 9.902 1.00 97.44 112 LYS A CA 1
ATOM 884 C C . LYS A 1 112 ? 6.913 -3.854 9.697 1.00 97.44 112 LYS A C 1
ATOM 886 O O . LYS A 1 112 ? 6.872 -3.105 10.681 1.00 97.44 112 LYS A O 1
ATOM 891 N N . ALA A 1 113 ? 6.816 -3.430 8.439 1.00 97.06 113 ALA A N 1
ATOM 892 C CA . ALA A 1 113 ? 6.972 -2.063 7.960 1.00 97.06 113 ALA A CA 1
ATOM 893 C C . ALA A 1 113 ? 5.725 -1.517 7.233 1.00 97.06 113 ALA A C 1
ATOM 895 O O . ALA A 1 113 ? 5.825 -0.528 6.508 1.00 97.06 113 ALA A O 1
ATOM 896 N N . THR A 1 114 ? 4.540 -2.114 7.419 1.00 98.44 114 THR A N 1
ATOM 897 C CA . THR A 1 114 ? 3.294 -1.671 6.749 1.00 98.44 114 THR A CA 1
ATOM 898 C C . THR A 1 114 ? 2.878 -0.246 7.115 1.00 98.44 114 THR A C 1
ATOM 900 O O . THR A 1 114 ? 2.207 0.421 6.334 1.00 98.44 114 THR A O 1
ATOM 903 N N . HIS A 1 115 ? 3.286 0.222 8.296 1.00 98.38 115 H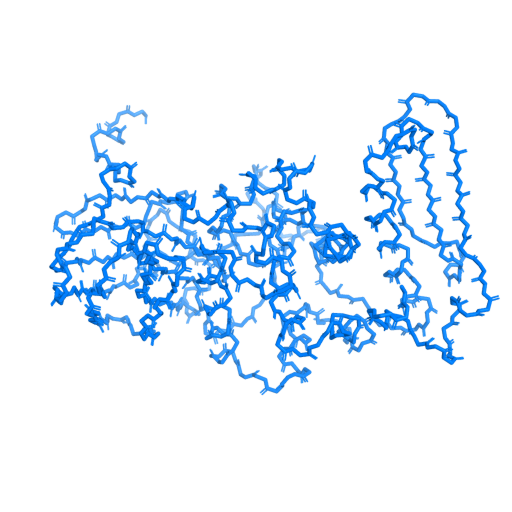IS A N 1
ATOM 904 C CA . HIS A 1 115 ? 3.032 1.566 8.807 1.00 98.38 115 HIS A CA 1
ATOM 905 C C . HIS A 1 115 ? 3.888 2.643 8.116 1.00 98.38 115 HIS A C 1
ATOM 907 O O . HIS A 1 115 ? 3.545 3.819 8.173 1.00 98.38 115 HIS A O 1
ATOM 913 N N . LEU A 1 116 ? 4.980 2.272 7.441 1.00 96.56 116 LEU A N 1
ATOM 914 C CA . LEU A 1 116 ? 5.833 3.232 6.743 1.00 96.56 116 LEU A CA 1
ATOM 915 C C . LEU A 1 116 ? 5.168 3.750 5.470 1.00 96.56 116 LEU A C 1
ATOM 917 O O . LEU A 1 116 ? 4.317 3.088 4.873 1.00 96.56 116 LEU A O 1
ATOM 921 N N . ALA A 1 117 ? 5.594 4.933 5.035 1.00 95.25 117 ALA A N 1
ATOM 922 C CA . ALA A 1 117 ? 4.979 5.595 3.900 1.00 95.25 117 ALA A CA 1
ATOM 923 C C . ALA A 1 117 ? 5.083 4.770 2.604 1.00 95.25 117 ALA A C 1
ATOM 925 O O . ALA A 1 117 ? 6.063 4.053 2.366 1.00 95.25 117 ALA A O 1
ATOM 926 N N . PHE A 1 118 ? 4.119 4.932 1.695 1.00 95.62 118 PHE A N 1
ATOM 927 C CA . PHE A 1 118 ? 4.330 4.484 0.318 1.00 95.62 118 PHE A CA 1
ATOM 928 C C . PHE A 1 118 ? 5.569 5.197 -0.257 1.00 95.62 118 PHE A C 1
ATOM 930 O O . PHE A 1 118 ? 5.729 6.404 -0.082 1.00 95.62 118 PHE A O 1
ATOM 937 N N . LEU A 1 119 ? 6.453 4.441 -0.922 1.00 92.94 119 LEU A N 1
ATOM 938 C CA . LEU A 1 119 ? 7.789 4.866 -1.379 1.00 92.94 119 LEU A CA 1
ATOM 939 C C . LEU A 1 119 ? 8.848 5.055 -0.269 1.00 92.94 119 LEU A C 1
ATOM 941 O O . LEU A 1 119 ? 9.934 5.568 -0.558 1.00 92.94 119 LEU A O 1
ATOM 945 N N . HIS A 1 120 ? 8.602 4.612 0.970 1.00 92.94 120 HIS A N 1
ATOM 946 C CA . HIS A 1 120 ? 9.624 4.637 2.023 1.00 92.94 120 HIS A CA 1
ATOM 947 C C . HIS A 1 120 ? 10.849 3.777 1.637 1.00 92.94 120 HIS A C 1
ATOM 949 O O . HIS A 1 120 ? 10.665 2.638 1.194 1.00 92.94 120 HIS A O 1
ATOM 955 N N . PRO A 1 121 ? 12.096 4.265 1.815 1.00 89.50 121 PRO A N 1
ATOM 956 C CA . PRO A 1 121 ? 13.307 3.530 1.429 1.00 89.50 121 PRO A CA 1
ATOM 957 C C . PRO A 1 121 ? 13.438 2.139 2.061 1.00 89.50 121 PRO A C 1
ATOM 959 O O . PRO A 1 121 ? 13.881 1.209 1.398 1.00 89.50 121 PRO A O 1
ATOM 962 N N . GLU A 1 122 ? 13.003 1.963 3.312 1.00 91.19 122 GLU A N 1
ATOM 963 C CA . GLU A 1 122 ? 13.009 0.642 3.970 1.00 91.19 122 GLU A CA 1
ATOM 964 C C . GLU A 1 122 ? 12.101 -0.381 3.281 1.00 91.19 122 GLU A C 1
ATOM 966 O O . GLU A 1 122 ? 12.362 -1.572 3.362 1.00 91.19 122 GLU A O 1
ATOM 971 N N . ASN A 1 123 ? 11.072 0.065 2.557 1.00 93.50 123 ASN A N 1
ATOM 972 C CA . ASN A 1 123 ? 10.153 -0.803 1.823 1.00 93.50 123 ASN A CA 1
ATOM 973 C C . ASN A 1 123 ? 10.474 -0.901 0.324 1.00 93.50 123 ASN A C 1
ATOM 975 O O . ASN A 1 123 ? 9.727 -1.552 -0.412 1.00 93.50 123 ASN A O 1
ATOM 979 N N . GLN A 1 124 ? 11.567 -0.296 -0.156 1.00 92.88 124 GLN A N 1
ATOM 980 C CA . GLN A 1 124 ? 11.821 -0.167 -1.596 1.00 92.88 124 GLN A CA 1
ATOM 981 C C . GLN A 1 124 ? 11.940 -1.521 -2.321 1.00 92.88 124 GLN A C 1
ATOM 983 O O . GLN A 1 124 ? 11.512 -1.642 -3.462 1.00 92.88 124 GLN A O 1
ATOM 988 N N . TYR A 1 125 ? 12.435 -2.564 -1.648 1.00 92.25 125 TYR A N 1
ATOM 989 C CA . TYR A 1 125 ? 12.495 -3.923 -2.205 1.00 92.25 125 TYR A CA 1
ATOM 990 C C . TYR A 1 125 ? 11.313 -4.811 -1.794 1.00 92.25 125 TYR A C 1
ATOM 992 O O . TYR A 1 125 ? 11.236 -5.961 -2.220 1.00 92.25 125 TYR A O 1
ATOM 1000 N N . HIS A 1 126 ? 10.424 -4.319 -0.934 1.00 93.56 126 HIS A N 1
ATOM 1001 C CA . HIS A 1 126 ? 9.489 -5.151 -0.173 1.00 93.56 126 HIS A CA 1
ATOM 1002 C C . HIS A 1 126 ? 8.021 -4.874 -0.507 1.00 93.56 126 HIS A C 1
ATOM 1004 O O . HIS A 1 126 ? 7.174 -5.713 -0.222 1.00 93.56 126 HIS A O 1
ATOM 1010 N N . SER A 1 127 ? 7.709 -3.731 -1.131 1.00 91.50 127 SER A N 1
ATOM 1011 C CA . SER A 1 127 ? 6.329 -3.265 -1.327 1.00 91.50 127 SER A CA 1
ATOM 1012 C C . SER A 1 127 ? 5.948 -2.993 -2.799 1.00 91.50 127 SER A C 1
ATOM 1014 O O . SER A 1 127 ? 5.528 -1.889 -3.142 1.00 91.50 127 SER A O 1
ATOM 1016 N N . PRO A 1 128 ? 6.039 -3.974 -3.723 1.00 96.62 128 PRO A N 1
ATOM 1017 C CA . PRO A 1 128 ? 5.523 -3.800 -5.088 1.00 96.62 128 PRO A CA 1
ATOM 1018 C C . PRO A 1 128 ? 3.981 -3.827 -5.163 1.00 96.62 128 PRO A C 1
ATOM 1020 O O . PRO A 1 128 ? 3.407 -3.632 -6.234 1.00 96.62 128 PRO A O 1
ATOM 1023 N N . TYR A 1 129 ? 3.292 -4.086 -4.048 1.00 98.25 129 TYR A N 1
ATOM 1024 C CA . TYR A 1 129 ? 1.875 -4.464 -4.001 1.00 98.25 129 TYR A CA 1
ATOM 1025 C C . TYR A 1 129 ? 0.908 -3.378 -4.483 1.00 98.25 129 TYR A C 1
ATOM 1027 O O . TYR A 1 129 ? -0.094 -3.684 -5.124 1.00 98.25 129 TYR A O 1
ATOM 1035 N N . VAL A 1 130 ? 1.229 -2.103 -4.255 1.00 98.44 130 VAL A N 1
ATOM 1036 C CA . VAL A 1 130 ? 0.434 -0.977 -4.780 1.00 98.44 130 VAL A CA 1
ATOM 1037 C C . VAL A 1 130 ? 0.475 -0.941 -6.310 1.00 98.44 130 VAL A C 1
ATOM 1039 O O . VAL A 1 130 ? -0.548 -0.699 -6.944 1.00 98.44 130 VAL A O 1
ATOM 1042 N N . LEU A 1 131 ? 1.624 -1.261 -6.917 1.00 98.50 131 LEU A N 1
ATOM 1043 C CA . LEU A 1 131 ? 1.763 -1.313 -8.376 1.00 98.50 131 LEU A CA 1
ATOM 1044 C C . LEU A 1 131 ? 0.945 -2.469 -8.973 1.00 98.50 131 LEU A C 1
ATOM 1046 O O . LEU A 1 131 ? 0.355 -2.321 -10.044 1.00 98.50 131 LEU A O 1
ATOM 1050 N N . GLU A 1 132 ? 0.865 -3.599 -8.266 1.00 98.31 132 GLU A N 1
ATOM 1051 C CA . GLU A 1 132 ? -0.023 -4.710 -8.627 1.00 98.31 132 GLU A CA 1
ATOM 1052 C C . GLU A 1 132 ? -1.494 -4.299 -8.558 1.00 98.31 132 GLU A C 1
ATOM 1054 O O . GLU A 1 132 ? -2.241 -4.530 -9.507 1.00 98.31 132 GLU A O 1
ATOM 1059 N N . TYR A 1 133 ? -1.904 -3.642 -7.473 1.00 98.75 133 TYR A N 1
ATOM 1060 C CA . TYR A 1 133 ? -3.272 -3.159 -7.318 1.00 98.75 133 TYR A CA 1
ATOM 1061 C C . TYR A 1 133 ? -3.660 -2.171 -8.436 1.00 98.75 133 TYR A C 1
ATOM 1063 O O . TYR A 1 133 ? -4.689 -2.350 -9.092 1.00 98.75 133 TYR A O 1
ATOM 1071 N N . TRP A 1 134 ? -2.808 -1.185 -8.739 1.00 98.69 134 TRP A N 1
ATOM 1072 C CA . TRP A 1 134 ? -3.032 -0.252 -9.852 1.00 98.69 134 TRP A CA 1
ATOM 1073 C C . TRP A 1 134 ? -3.104 -0.954 -11.211 1.00 98.69 134 TRP A C 1
ATOM 1075 O O . TRP A 1 134 ? -3.915 -0.577 -12.056 1.00 98.69 134 TRP A O 1
ATOM 1085 N N . SER A 1 135 ? -2.301 -1.999 -11.415 1.00 97.81 135 SER A N 1
ATOM 1086 C CA . SER A 1 135 ? -2.340 -2.818 -12.633 1.00 97.81 135 SER A CA 1
ATOM 1087 C C . SER A 1 135 ? -3.634 -3.616 -12.755 1.00 97.81 135 SER A C 1
ATOM 1089 O O . SER A 1 135 ? -4.173 -3.748 -13.851 1.00 97.81 135 SER A O 1
ATOM 1091 N N . GLY A 1 136 ? -4.174 -4.114 -11.642 1.00 97.50 136 GLY A N 1
ATOM 1092 C CA . GLY A 1 136 ? -5.499 -4.732 -11.616 1.00 97.50 136 GLY A CA 1
ATOM 1093 C C . GLY A 1 136 ? -6.611 -3.744 -11.976 1.00 97.50 136 GLY A C 1
ATOM 1094 O O . GLY A 1 136 ? -7.555 -4.114 -12.671 1.00 97.50 136 GLY A O 1
ATOM 1095 N N . LYS A 1 137 ? -6.479 -2.480 -11.556 1.00 97.75 137 LYS A N 1
ATOM 1096 C CA . LYS A 1 137 ? -7.481 -1.433 -11.794 1.00 97.75 137 LYS A CA 1
ATOM 1097 C C . LYS A 1 137 ? -7.463 -0.875 -13.219 1.00 97.75 137 LYS A C 1
ATOM 1099 O O . LYS A 1 137 ? -8.519 -0.684 -13.813 1.00 97.75 137 LYS A O 1
ATOM 1104 N N . HIS A 1 138 ? -6.275 -0.612 -13.762 1.00 97.81 138 HIS A N 1
ATOM 1105 C CA . HIS A 1 138 ? -6.096 0.107 -15.035 1.00 97.81 138 HIS A CA 1
ATOM 1106 C C . HIS A 1 138 ? -5.505 -0.751 -16.157 1.00 97.81 138 HIS A C 1
ATOM 1108 O O . HIS A 1 138 ? -5.244 -0.256 -17.253 1.00 97.81 138 HIS A O 1
ATOM 1114 N N . GLY A 1 139 ? -5.289 -2.038 -15.892 1.00 97.12 139 GLY A N 1
ATOM 1115 C CA . GLY A 1 139 ? -4.642 -2.973 -16.802 1.00 97.12 139 GLY A CA 1
ATOM 1116 C C . GLY A 1 139 ? -3.130 -3.074 -16.585 1.00 97.12 139 GLY A C 1
ATOM 1117 O O . GLY A 1 139 ? -2.453 -2.137 -16.162 1.00 97.12 139 GLY A O 1
ATOM 1118 N N . VAL A 1 140 ? -2.578 -4.237 -16.934 1.00 95.19 140 VAL A N 1
ATOM 1119 C CA . VAL A 1 140 ? -1.175 -4.615 -16.673 1.00 95.19 140 VAL A CA 1
ATOM 1120 C C . VAL A 1 140 ? -0.132 -3.704 -17.350 1.00 95.19 140 VAL A C 1
ATOM 1122 O O . VAL A 1 140 ? 1.035 -3.671 -16.959 1.00 95.19 140 VAL A O 1
ATOM 1125 N N . GLU A 1 141 ? -0.543 -2.939 -18.363 1.00 95.88 141 GLU A N 1
ATOM 1126 C CA . GLU A 1 141 ? 0.299 -1.971 -19.077 1.00 95.88 141 GLU A CA 1
ATOM 1127 C C . GLU A 1 141 ? 0.431 -0.613 -18.375 1.00 95.88 141 GLU A C 1
ATOM 1129 O O . GLU A 1 141 ? 1.280 0.198 -18.756 1.00 95.88 141 GLU A O 1
ATOM 1134 N N . PHE A 1 142 ? -0.391 -0.353 -17.356 1.00 97.81 142 PHE A N 1
ATOM 1135 C CA . PHE A 1 142 ? -0.512 0.968 -16.752 1.00 97.81 142 PHE A CA 1
ATOM 1136 C C . PHE A 1 142 ? 0.780 1.427 -16.065 1.00 97.81 142 PHE A C 1
ATOM 1138 O O . PHE A 1 142 ? 1.199 2.567 -16.245 1.00 97.81 142 PHE A O 1
ATOM 1145 N N . ILE A 1 143 ? 1.485 0.536 -15.362 1.00 97.56 143 ILE A N 1
ATOM 1146 C CA . ILE A 1 143 ? 2.774 0.886 -14.742 1.00 97.56 143 ILE A CA 1
ATOM 1147 C C . ILE A 1 143 ? 3.805 1.262 -15.813 1.00 97.56 143 ILE A C 1
ATOM 1149 O O . ILE A 1 143 ? 4.521 2.247 -15.659 1.00 97.56 143 ILE A O 1
ATOM 1153 N N . GLY A 1 144 ? 3.831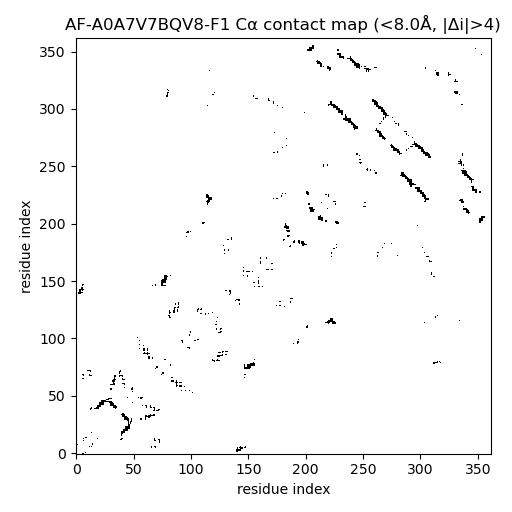 0.552 -16.947 1.00 95.88 144 GLY A N 1
ATOM 1154 C CA . GLY A 1 144 ? 4.672 0.937 -18.081 1.00 95.88 144 GLY A CA 1
ATOM 1155 C C . GLY A 1 144 ? 4.304 2.320 -18.618 1.00 95.88 144 GLY A C 1
ATOM 1156 O O . GLY A 1 144 ? 5.190 3.138 -18.870 1.00 95.88 144 GLY A O 1
ATOM 1157 N N . LYS A 1 145 ? 3.001 2.606 -18.746 1.00 96.69 145 LYS A N 1
ATOM 1158 C CA . LYS A 1 145 ? 2.494 3.927 -19.146 1.00 96.69 145 LYS A CA 1
ATOM 1159 C C . LYS A 1 145 ? 2.996 5.027 -18.209 1.00 96.69 145 LYS A C 1
ATOM 1161 O O . LYS A 1 145 ? 3.524 6.021 -18.695 1.00 96.69 145 LYS A O 1
ATOM 1166 N N . MET A 1 146 ? 2.915 4.825 -16.891 1.00 97.50 146 MET A N 1
ATOM 1167 C CA . MET A 1 146 ? 3.434 5.783 -15.909 1.00 97.50 146 MET A CA 1
ATOM 1168 C C . MET A 1 146 ? 4.917 6.095 -16.139 1.00 97.50 146 MET A C 1
ATOM 1170 O O . MET A 1 146 ? 5.298 7.259 -16.134 1.00 97.50 146 MET A O 1
ATOM 1174 N N . TRP A 1 147 ? 5.746 5.078 -16.390 1.00 96.62 147 TRP A N 1
ATOM 1175 C CA . TRP A 1 147 ? 7.177 5.270 -16.645 1.00 96.62 147 TRP A CA 1
ATOM 1176 C C . TRP A 1 147 ? 7.481 5.998 -17.953 1.00 96.62 147 TRP A C 1
ATOM 1178 O O . TRP A 1 147 ? 8.459 6.736 -18.016 1.00 96.62 147 TRP A O 1
ATOM 1188 N N . ARG A 1 148 ? 6.671 5.806 -18.997 1.00 95.75 148 ARG A N 1
ATOM 1189 C CA . ARG A 1 148 ? 6.844 6.533 -20.265 1.00 95.75 148 ARG A CA 1
ATOM 1190 C C . ARG A 1 148 ? 6.341 7.971 -20.199 1.00 95.75 148 ARG A C 1
ATOM 1192 O O . ARG A 1 148 ? 6.895 8.832 -20.870 1.00 95.75 148 ARG A O 1
ATOM 1199 N N . GLU A 1 149 ? 5.292 8.221 -19.420 1.00 96.75 149 GLU A N 1
ATOM 1200 C CA . GLU A 1 149 ? 4.583 9.506 -19.397 1.00 96.75 149 GLU A CA 1
ATOM 1201 C C . GLU A 1 149 ? 4.894 10.368 -18.166 1.00 96.75 149 GLU A C 1
ATOM 1203 O O . GLU A 1 149 ? 4.303 11.440 -18.018 1.00 96.75 149 GLU A O 1
ATOM 1208 N N . VAL A 1 150 ? 5.791 9.929 -17.277 1.00 96.38 150 VAL A N 1
ATOM 1209 C CA . VAL A 1 150 ? 6.272 10.726 -16.139 1.00 96.38 150 VAL A CA 1
ATOM 1210 C C . VAL A 1 150 ? 6.849 12.059 -16.619 1.00 96.38 150 VAL A C 1
ATOM 1212 O O . VAL A 1 150 ? 7.597 12.120 -17.599 1.00 96.38 150 VAL A O 1
ATOM 1215 N N . GLN A 1 151 ? 6.511 13.142 -15.921 1.00 96.50 151 GLN A N 1
ATOM 1216 C CA . GLN A 1 151 ? 7.062 14.471 -16.179 1.00 96.50 151 GLN A CA 1
ATOM 1217 C C . GLN A 1 151 ? 8.182 14.804 -15.185 1.00 96.50 151 GLN A C 1
ATOM 1219 O O . GLN A 1 151 ? 8.245 14.273 -14.076 1.00 96.50 151 GLN A O 1
ATOM 1224 N N . ARG A 1 152 ? 9.100 15.698 -15.574 1.00 93.69 152 ARG A N 1
ATOM 1225 C CA . ARG A 1 152 ? 10.192 16.130 -14.686 1.00 93.69 152 ARG A CA 1
ATOM 1226 C C . ARG A 1 152 ? 9.619 16.744 -13.406 1.00 93.69 152 ARG A C 1
ATOM 1228 O O . ARG A 1 152 ? 8.802 17.654 -13.480 1.00 93.69 152 ARG A O 1
ATOM 1235 N N . GLY A 1 153 ? 10.104 16.280 -12.257 1.00 91.00 153 GLY A N 1
ATOM 1236 C CA . GLY A 1 153 ? 9.643 16.729 -10.941 1.00 91.00 153 GLY A CA 1
ATOM 1237 C C . GLY A 1 153 ? 8.451 15.947 -10.384 1.00 91.00 153 GLY A C 1
ATOM 1238 O O . GLY A 1 153 ? 8.088 16.178 -9.237 1.00 91.00 153 GLY A O 1
ATOM 1239 N N . GLU A 1 154 ? 7.874 15.007 -11.139 1.00 94.81 154 GLU A N 1
ATOM 1240 C CA . GLU A 1 154 ? 6.848 14.107 -10.612 1.00 94.81 154 GLU A CA 1
ATOM 1241 C C . GLU A 1 154 ? 7.471 12.916 -9.883 1.00 94.81 154 GLU A C 1
ATOM 1243 O O . GLU A 1 154 ? 8.490 12.358 -10.306 1.00 94.81 154 GLU A O 1
ATOM 1248 N N . ASP A 1 155 ? 6.822 12.503 -8.801 1.00 94.56 155 ASP A N 1
ATOM 1249 C CA . ASP A 1 155 ? 6.955 11.163 -8.247 1.00 94.56 155 ASP A CA 1
ATOM 1250 C C . ASP A 1 155 ? 5.799 10.260 -8.740 1.00 94.56 155 ASP A C 1
ATOM 1252 O O . ASP A 1 155 ? 4.890 10.719 -9.446 1.00 94.56 155 ASP A O 1
ATOM 1256 N N . PRO A 1 156 ? 5.801 8.964 -8.391 1.00 95.88 156 PRO A N 1
ATOM 1257 C CA . PRO A 1 156 ? 4.771 8.028 -8.832 1.00 95.88 156 PRO A CA 1
ATOM 1258 C C . PRO A 1 156 ? 3.353 8.414 -8.421 1.00 95.88 156 PRO A C 1
ATOM 1260 O O . PRO A 1 156 ? 2.429 8.159 -9.186 1.00 95.88 156 PRO A O 1
ATOM 1263 N N . VAL A 1 157 ? 3.155 9.030 -7.253 1.00 97.44 157 VAL A N 1
ATOM 1264 C CA . VAL A 1 157 ? 1.823 9.438 -6.787 1.00 97.44 157 VAL A CA 1
ATOM 1265 C C . VAL A 1 157 ? 1.320 10.626 -7.602 1.00 97.44 157 VAL A C 1
ATOM 1267 O O . VAL A 1 157 ? 0.158 10.652 -8.011 1.00 97.44 157 VAL A O 1
ATOM 1270 N N . MET A 1 158 ? 2.191 11.597 -7.883 1.00 98.19 158 MET A N 1
ATOM 1271 C CA . MET A 1 158 ? 1.867 12.740 -8.741 1.00 98.19 158 MET A CA 1
ATOM 1272 C C . MET A 1 158 ? 1.497 12.289 -10.158 1.00 98.19 158 MET A C 1
ATOM 1274 O O . MET A 1 158 ? 0.421 12.638 -10.650 1.00 98.19 158 MET A O 1
ATOM 1278 N N . THR A 1 159 ? 2.334 11.455 -10.784 1.00 98.31 159 THR A N 1
ATOM 1279 C CA . THR A 1 159 ? 2.065 10.903 -12.119 1.00 98.31 159 THR A CA 1
ATOM 1280 C C . THR A 1 159 ? 0.787 10.068 -12.130 1.00 98.31 159 THR A C 1
ATOM 1282 O O . THR A 1 159 ? -0.029 10.226 -13.037 1.00 98.31 159 THR A O 1
ATOM 1285 N N . TYR A 1 160 ? 0.568 9.220 -11.117 1.00 98.62 160 TYR A N 1
ATOM 1286 C CA . TYR A 1 160 ? -0.639 8.401 -11.004 1.00 98.62 160 TYR A CA 1
ATOM 1287 C C . TYR A 1 160 ? -1.902 9.260 -11.016 1.00 98.62 160 TYR A C 1
ATOM 1289 O O . TYR A 1 160 ? -2.777 9.065 -11.861 1.00 98.62 160 TYR A O 1
ATOM 1297 N N . LYS A 1 161 ? -1.974 10.255 -10.123 1.00 98.69 161 LYS A N 1
ATOM 1298 C CA . LYS A 1 161 ? -3.120 11.168 -10.027 1.00 98.69 161 LYS A CA 1
ATOM 1299 C C . LYS A 1 161 ? -3.343 11.945 -11.318 1.00 98.69 161 LYS A C 1
ATOM 1301 O O . LYS A 1 161 ? -4.478 12.038 -11.769 1.00 98.69 161 LYS A O 1
ATOM 1306 N N . ARG A 1 162 ? -2.282 12.448 -11.962 1.00 98.62 162 ARG A N 1
ATOM 1307 C CA . ARG A 1 162 ? -2.403 13.153 -13.248 1.00 98.62 162 ARG A CA 1
ATOM 1308 C C . ARG A 1 162 ? -2.969 12.251 -14.345 1.00 98.62 162 ARG A C 1
ATOM 1310 O O . ARG A 1 162 ? -3.855 12.678 -15.077 1.00 98.62 162 ARG A O 1
ATOM 1317 N N . LEU A 1 163 ? -2.464 11.023 -14.471 1.00 98.69 163 LEU A N 1
ATOM 1318 C CA . LEU A 1 163 ? -2.890 10.092 -15.522 1.00 98.69 163 LEU A CA 1
ATOM 1319 C C . LEU A 1 163 ? -4.301 9.535 -15.310 1.00 98.69 163 LEU A C 1
ATOM 1321 O O . LEU A 1 163 ? -4.923 9.094 -16.274 1.00 98.69 163 LEU A O 1
ATOM 1325 N N . THR A 1 164 ? -4.791 9.545 -14.072 1.00 98.69 164 THR A N 1
ATOM 1326 C CA . THR A 1 164 ? -6.116 9.027 -13.697 1.00 98.69 164 THR A CA 1
ATOM 1327 C C . THR A 1 164 ? -7.144 10.124 -13.424 1.00 98.69 164 THR A C 1
ATOM 1329 O O . THR A 1 164 ? -8.330 9.829 -13.314 1.00 98.69 164 THR A O 1
ATOM 1332 N N . GLY A 1 165 ? -6.718 11.386 -13.322 1.00 98.44 165 GLY A N 1
ATOM 1333 C CA . GLY A 1 165 ? -7.578 12.518 -12.971 1.00 98.44 165 GLY A CA 1
ATOM 1334 C C . GLY A 1 165 ? -8.037 12.530 -11.509 1.00 98.44 165 GLY A C 1
ATOM 1335 O O . GLY A 1 165 ? -8.989 13.236 -11.185 1.00 98.44 165 GLY A O 1
ATOM 1336 N N . LEU A 1 166 ? -7.399 11.753 -10.626 1.00 98.62 166 LEU A N 1
ATOM 1337 C CA . LEU A 1 166 ? -7.807 11.652 -9.225 1.00 98.62 166 LEU A CA 1
ATOM 1338 C C . LEU A 1 166 ? -7.371 12.872 -8.410 1.00 98.62 166 LEU A C 1
ATOM 1340 O O . LEU A 1 166 ? -6.220 13.316 -8.452 1.00 98.62 166 LEU A O 1
ATOM 1344 N N . THR A 1 167 ? -8.288 13.356 -7.578 1.00 98.75 167 THR A N 1
ATOM 1345 C CA . THR A 1 167 ? -7.970 14.269 -6.474 1.00 98.75 167 THR A CA 1
ATOM 1346 C C . THR A 1 167 ? -7.179 13.545 -5.378 1.00 98.75 167 THR A C 1
ATOM 1348 O O . THR A 1 167 ? -7.124 12.315 -5.333 1.00 98.75 167 THR A O 1
ATOM 1351 N N . GLN A 1 168 ? -6.586 14.295 -4.441 1.00 98.50 168 GLN A N 1
ATOM 1352 C CA . GLN A 1 168 ? -5.895 13.690 -3.295 1.00 98.50 168 GLN A CA 1
ATOM 1353 C C . GLN A 1 168 ? -6.826 12.816 -2.440 1.00 98.50 168 GLN A C 1
ATOM 1355 O O . GLN A 1 168 ? -6.424 11.738 -2.014 1.00 98.50 168 GLN A O 1
ATOM 1360 N N . ALA A 1 169 ? -8.070 13.250 -2.220 1.00 98.75 169 ALA A N 1
ATOM 1361 C CA . ALA A 1 169 ? -9.040 12.486 -1.442 1.00 98.75 169 ALA A CA 1
ATOM 1362 C C . ALA A 1 169 ? -9.377 11.150 -2.119 1.00 98.75 169 ALA A C 1
ATOM 1364 O O . ALA A 1 169 ? -9.289 10.110 -1.478 1.00 98.75 169 ALA A O 1
ATOM 1365 N N . GLN A 1 170 ? -9.652 11.161 -3.426 1.00 98.81 170 GLN A N 1
ATOM 1366 C CA . GLN A 1 170 ? -9.934 9.929 -4.170 1.00 98.81 170 GLN A CA 1
ATOM 1367 C C . GLN A 1 170 ? -8.710 9.004 -4.248 1.00 98.81 170 GLN A C 1
ATOM 1369 O O . GLN A 1 170 ? -8.854 7.785 -4.223 1.00 98.81 170 GLN A O 1
ATOM 1374 N N . PHE A 1 171 ? -7.498 9.566 -4.312 1.00 98.88 171 PHE A N 1
ATOM 1375 C CA . PHE A 1 171 ? -6.270 8.781 -4.208 1.00 98.88 171 PHE A CA 1
ATOM 1376 C C . PHE A 1 171 ? -6.141 8.106 -2.836 1.00 98.88 171 PHE A C 1
ATOM 1378 O O . PHE A 1 171 ? -5.814 6.925 -2.770 1.00 98.88 171 PHE A O 1
ATOM 1385 N N . ASN A 1 172 ? -6.441 8.820 -1.745 1.00 98.88 172 ASN A N 1
ATOM 1386 C CA . ASN A 1 172 ? -6.469 8.237 -0.402 1.00 98.88 172 ASN A CA 1
ATOM 1387 C C . ASN A 1 172 ? -7.502 7.107 -0.300 1.00 98.88 172 ASN A C 1
ATOM 1389 O O . ASN A 1 172 ? -7.203 6.065 0.277 1.00 98.88 172 ASN A O 1
ATOM 1393 N N . ASP A 1 173 ? -8.692 7.298 -0.871 1.00 98.94 173 ASP A N 1
ATOM 1394 C CA . ASP A 1 173 ? -9.749 6.283 -0.867 1.00 98.94 173 ASP A CA 1
ATOM 1395 C C . ASP A 1 173 ? -9.289 5.017 -1.595 1.00 98.94 173 ASP A C 1
ATOM 1397 O O . ASP A 1 173 ? -9.466 3.893 -1.125 1.00 98.94 173 ASP A O 1
ATOM 1401 N N . GLU A 1 174 ? -8.618 5.198 -2.728 1.00 98.81 174 GLU A N 1
ATOM 1402 C CA . GLU A 1 174 ? -8.101 4.088 -3.504 1.00 98.81 174 GLU A CA 1
ATOM 1403 C C . GLU A 1 174 ? -6.941 3.357 -2.814 1.00 98.81 174 GLU A C 1
ATOM 1405 O O . GLU A 1 174 ? -6.907 2.125 -2.814 1.00 98.81 174 GLU A O 1
ATOM 1410 N N . MET A 1 175 ? -6.011 4.093 -2.206 1.00 98.88 175 MET A N 1
ATOM 1411 C CA . MET A 1 175 ? -4.942 3.497 -1.406 1.00 98.88 175 MET A CA 1
ATOM 1412 C C . MET A 1 175 ? -5.517 2.733 -0.211 1.00 98.88 175 MET A C 1
ATOM 1414 O O . MET A 1 175 ? -5.027 1.651 0.106 1.00 98.88 175 MET A O 1
ATOM 1418 N N . PHE A 1 176 ? -6.592 3.236 0.407 1.00 98.94 176 PHE A N 1
ATOM 1419 C CA . PHE A 1 176 ? -7.266 2.526 1.490 1.00 98.94 176 PHE A CA 1
ATOM 1420 C C . PHE A 1 176 ? -7.911 1.218 1.015 1.00 98.94 176 PHE A C 1
ATOM 1422 O O . PHE A 1 176 ? -7.807 0.197 1.695 1.00 98.94 176 PHE A O 1
ATOM 1429 N N . ASP A 1 177 ? -8.529 1.204 -0.170 1.00 98.88 177 ASP A N 1
ATOM 1430 C CA . ASP A 1 177 ? -9.015 -0.047 -0.759 1.00 98.88 177 ASP A CA 1
ATOM 1431 C C . ASP A 1 177 ? -7.876 -1.050 -0.987 1.00 98.88 177 ASP A C 1
ATOM 1433 O O . ASP A 1 177 ? -7.982 -2.212 -0.590 1.00 98.88 177 ASP A O 1
ATOM 1437 N N . ALA A 1 178 ? -6.754 -0.579 -1.537 1.00 98.81 178 ALA A N 1
ATOM 1438 C CA . ALA A 1 178 ? -5.582 -1.407 -1.791 1.00 98.81 178 ALA A CA 1
ATOM 1439 C C . ALA A 1 178 ? -5.044 -2.057 -0.507 1.00 98.81 178 ALA A C 1
ATOM 1441 O O . ALA A 1 178 ? -4.866 -3.274 -0.461 1.00 98.81 178 ALA A O 1
ATOM 1442 N N . VAL A 1 179 ? -4.833 -1.282 0.563 1.00 98.69 179 VAL A N 1
ATOM 1443 C CA . VAL A 1 179 ? -4.257 -1.828 1.803 1.00 98.69 179 VAL A CA 1
ATOM 1444 C C . VAL A 1 179 ? -5.187 -2.815 2.502 1.00 98.69 179 VAL A C 1
ATOM 1446 O O . VAL A 1 179 ? -4.700 -3.795 3.062 1.00 98.69 179 VAL A O 1
ATOM 1449 N N . ARG A 1 180 ? -6.516 -2.642 2.409 1.00 98.69 180 ARG A N 1
ATOM 1450 C CA . ARG A 1 180 ? -7.477 -3.642 2.908 1.00 98.69 180 ARG A CA 1
ATOM 1451 C C . ARG A 1 180 ? -7.362 -4.962 2.144 1.00 98.69 180 ARG A C 1
ATOM 1453 O O . ARG A 1 180 ? -7.433 -6.018 2.762 1.00 98.69 180 ARG A O 1
ATOM 1460 N N . ARG A 1 181 ? -7.116 -4.917 0.832 1.00 98.69 181 ARG A N 1
ATOM 1461 C CA . ARG A 1 181 ? -6.848 -6.119 0.023 1.00 98.69 181 ARG A CA 1
ATOM 1462 C C . ARG A 1 181 ? -5.499 -6.754 0.322 1.00 98.69 181 ARG A C 1
ATOM 1464 O O . ARG A 1 181 ? -5.342 -7.956 0.149 1.00 98.69 181 ARG A O 1
ATOM 1471 N N . PHE A 1 182 ? -4.518 -5.987 0.796 1.00 98.62 182 PHE A N 1
ATOM 1472 C CA . PHE A 1 182 ? -3.244 -6.560 1.233 1.00 98.62 182 PHE A CA 1
ATOM 1473 C C . PHE A 1 182 ? -3.409 -7.391 2.507 1.00 98.62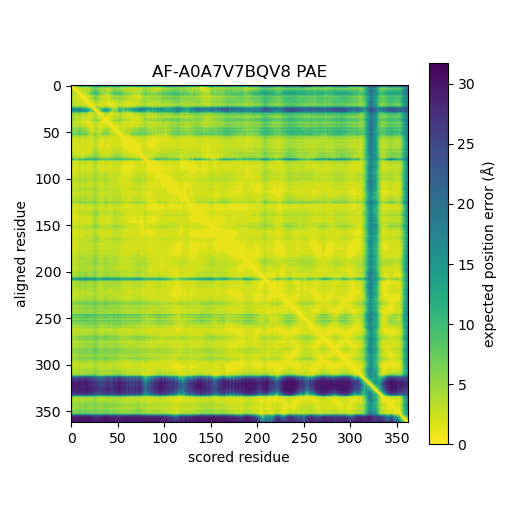 182 PHE A C 1
ATOM 1475 O O . PHE A 1 182 ? -2.738 -8.408 2.626 1.00 98.62 182 PHE A O 1
ATOM 1482 N N . VAL A 1 183 ? -4.336 -7.032 3.410 1.00 98.75 183 VAL A N 1
ATOM 1483 C CA . VAL A 1 183 ? -4.654 -7.837 4.612 1.00 98.75 183 VAL A CA 1
ATOM 1484 C C . VAL A 1 183 ? -5.077 -9.261 4.246 1.00 98.75 183 VAL A C 1
ATOM 1486 O O . VAL A 1 183 ? -4.696 -10.227 4.908 1.00 98.75 183 VAL A O 1
ATOM 1489 N N . THR A 1 184 ? -5.832 -9.403 3.160 1.00 98.12 184 THR A N 1
ATOM 1490 C CA . THR A 1 184 ? -6.407 -10.676 2.705 1.00 98.12 184 THR A CA 1
ATOM 1491 C C . THR A 1 184 ? -5.720 -11.264 1.474 1.00 98.12 184 THR A C 1
ATOM 1493 O O . THR A 1 184 ? -6.072 -12.359 1.047 1.00 98.12 184 THR A O 1
ATOM 1496 N N . TRP A 1 185 ? -4.721 -10.565 0.929 1.00 97.88 185 TRP A N 1
ATOM 1497 C CA . TRP A 1 185 ? -4.000 -10.880 -0.308 1.00 97.88 185 TRP A CA 1
ATOM 1498 C C . TRP A 1 185 ? -4.887 -11.241 -1.503 1.00 97.88 185 TRP A C 1
ATOM 1500 O O . TRP A 1 185 ? -4.523 -12.065 -2.344 1.00 97.88 185 TRP A O 1
ATOM 1510 N N . ASP A 1 186 ? -6.033 -10.583 -1.626 1.00 97.19 186 ASP A N 1
ATOM 1511 C CA . ASP A 1 186 ? -7.023 -10.876 -2.655 1.00 97.19 186 ASP A CA 1
ATOM 1512 C C . ASP A 1 186 ? -6.934 -9.934 -3.862 1.00 97.19 186 ASP A C 1
ATOM 1514 O O . ASP A 1 186 ? -7.887 -9.282 -4.298 1.00 97.19 186 ASP A O 1
ATOM 1518 N N . LEU A 1 187 ? -5.725 -9.873 -4.415 1.00 97.19 187 LEU A N 1
ATOM 1519 C CA . LEU A 1 187 ? -5.451 -9.239 -5.699 1.00 97.19 187 LEU A CA 1
ATOM 1520 C C . LEU A 1 187 ? -5.664 -10.285 -6.811 1.00 97.19 187 LEU A C 1
ATOM 1522 O O . LEU A 1 187 ? -4.961 -11.299 -6.804 1.00 97.19 187 LEU A O 1
ATOM 1526 N N . PRO A 1 188 ? -6.564 -10.063 -7.792 1.00 96.06 188 PRO A N 1
ATOM 1527 C CA . PRO A 1 188 ? -7.064 -11.124 -8.677 1.00 96.06 188 PRO A CA 1
ATOM 1528 C C . PRO A 1 188 ? -6.000 -11.991 -9.367 1.00 96.06 188 PRO A C 1
ATOM 1530 O O . PRO A 1 188 ? -6.169 -13.201 -9.495 1.00 96.06 188 PRO A O 1
ATOM 1533 N N . ARG A 1 189 ? -4.880 -11.399 -9.808 1.00 96.38 189 ARG A N 1
ATOM 1534 C CA . ARG A 1 189 ? -3.812 -12.131 -10.513 1.00 96.38 189 ARG A CA 1
ATOM 1535 C C . ARG A 1 189 ? -3.074 -13.117 -9.606 1.00 96.38 189 ARG A C 1
ATOM 1537 O O . ARG A 1 189 ? -2.619 -14.158 -10.074 1.00 96.38 189 ARG A O 1
ATOM 1544 N N . VAL A 1 190 ? -2.907 -12.768 -8.334 1.00 96.50 190 VAL A N 1
ATOM 1545 C CA . VAL A 1 190 ? -2.005 -13.460 -7.401 1.00 96.50 190 VAL A CA 1
ATOM 1546 C C . VAL A 1 190 ? -2.739 -14.125 -6.245 1.00 96.50 190 VAL A C 1
ATOM 1548 O O . VAL A 1 190 ? -2.116 -14.892 -5.522 1.00 96.50 190 VAL A O 1
ATOM 1551 N N . GLU A 1 191 ? -4.045 -13.905 -6.091 1.00 97.00 191 GLU A N 1
ATOM 1552 C CA . GLU A 1 191 ? -4.852 -14.419 -4.979 1.00 97.00 191 GLU A CA 1
ATOM 1553 C C . GLU A 1 191 ? -4.620 -15.915 -4.742 1.00 97.00 191 GLU A C 1
ATOM 1555 O O . GLU A 1 191 ? -4.303 -16.323 -3.629 1.00 97.00 191 GLU A O 1
ATOM 1560 N N . LYS A 1 192 ? -4.637 -16.739 -5.798 1.00 96.62 192 LYS A N 1
ATOM 1561 C CA . LYS A 1 192 ? -4.427 -18.192 -5.673 1.00 96.62 192 LYS A CA 1
ATOM 1562 C C . LYS A 1 192 ? -3.098 -18.567 -5.000 1.00 96.62 192 LYS A C 1
ATOM 1564 O O . LYS A 1 192 ? -3.049 -19.548 -4.262 1.00 96.62 192 LYS A O 1
ATOM 1569 N N . VAL A 1 193 ? -2.021 -17.829 -5.273 1.00 97.12 193 VAL A N 1
ATOM 1570 C CA . VAL A 1 193 ? -0.687 -18.106 -4.711 1.00 97.12 193 VAL A CA 1
ATOM 1571 C C . VAL A 1 193 ? -0.433 -17.337 -3.415 1.00 97.12 193 VAL A C 1
ATOM 1573 O O . VAL A 1 193 ? 0.311 -17.813 -2.558 1.00 97.12 193 VAL A O 1
ATOM 1576 N N . ALA A 1 194 ? -1.066 -16.175 -3.247 1.00 97.25 194 ALA A N 1
ATOM 1577 C CA . ALA A 1 194 ? -0.851 -15.269 -2.128 1.00 97.25 194 ALA A CA 1
ATOM 1578 C C . ALA A 1 194 ? -1.824 -15.495 -0.956 1.00 97.25 194 ALA A C 1
ATOM 1580 O O . ALA A 1 194 ? -1.496 -15.122 0.166 1.00 97.25 194 ALA A O 1
ATOM 1581 N N . ALA A 1 195 ? -2.959 -16.178 -1.161 1.00 96.44 195 ALA A N 1
ATOM 1582 C CA . ALA A 1 195 ? -3.971 -16.439 -0.127 1.00 96.44 195 ALA A CA 1
ATOM 1583 C C . ALA A 1 195 ? -3.406 -17.127 1.128 1.00 96.44 195 ALA A C 1
ATOM 1585 O O . ALA A 1 195 ? -3.884 -16.900 2.236 1.00 96.44 195 ALA A O 1
ATOM 1586 N N . ARG A 1 196 ? -2.331 -17.915 0.987 1.00 96.81 196 ARG A N 1
ATOM 1587 C CA . ARG A 1 196 ? -1.604 -18.524 2.119 1.00 96.81 196 ARG A CA 1
ATOM 1588 C C . ARG A 1 196 ? -0.971 -17.512 3.082 1.00 96.81 196 ARG A C 1
ATOM 1590 O O . ARG A 1 196 ? -0.497 -17.930 4.132 1.00 96.81 196 ARG A O 1
ATOM 1597 N N . TYR A 1 197 ? -0.894 -16.238 2.706 1.00 98.00 197 TYR A N 1
ATOM 1598 C CA . TYR A 1 197 ? -0.349 -15.140 3.506 1.00 98.00 197 TYR A CA 1
ATOM 1599 C C . TYR A 1 197 ? -1.440 -14.233 4.088 1.00 98.00 197 TYR A C 1
ATOM 1601 O O . TYR A 1 197 ? -1.126 -13.270 4.786 1.00 98.00 197 TYR A O 1
ATOM 1609 N N . ALA A 1 198 ? -2.715 -14.498 3.777 1.00 98.06 198 ALA A N 1
ATOM 1610 C CA . ALA A 1 198 ? -3.847 -13.709 4.254 1.00 98.06 198 ALA A CA 1
ATOM 1611 C C . ALA A 1 198 ? -3.944 -13.756 5.780 1.00 98.06 198 ALA A C 1
ATOM 1613 O O . ALA A 1 198 ? -3.654 -14.786 6.391 1.00 98.06 198 ALA A O 1
ATOM 1614 N N . ASN A 1 199 ? -4.415 -12.661 6.381 1.00 98.38 199 ASN A N 1
ATOM 1615 C CA . ASN A 1 199 ? -4.693 -12.559 7.814 1.00 98.38 199 ASN A CA 1
ATOM 1616 C C . ASN A 1 199 ? -3.451 -12.775 8.708 1.00 98.38 199 ASN A C 1
ATOM 1618 O O . ASN A 1 199 ? -3.575 -13.241 9.837 1.00 98.38 199 ASN A O 1
ATOM 1622 N N . GLN A 1 200 ? -2.253 -12.457 8.202 1.00 97.88 200 GLN A N 1
ATOM 1623 C CA . GLN A 1 200 ? -0.980 -12.571 8.939 1.00 97.88 200 GLN A CA 1
ATOM 1624 C C . GLN A 1 200 ? -0.432 -11.219 9.406 1.00 97.88 200 GLN A C 1
ATOM 1626 O O . GLN A 1 200 ? 0.657 -11.153 9.979 1.00 97.88 200 GLN A O 1
ATOM 1631 N N . HIS A 1 201 ? -1.152 -10.128 9.131 1.00 98.19 201 HIS A N 1
ATOM 1632 C CA . HIS A 1 201 ? -0.754 -8.788 9.547 1.00 98.19 201 HIS A CA 1
ATOM 1633 C C . HIS A 1 201 ? -0.732 -8.677 11.064 1.00 98.19 201 HIS A C 1
ATOM 1635 O O . HIS A 1 201 ? -1.552 -9.258 11.769 1.00 98.19 201 HIS A O 1
ATOM 1641 N N . THR A 1 202 ? 0.207 -7.883 11.564 1.00 97.31 202 THR A N 1
ATOM 1642 C CA . THR A 1 202 ? 0.314 -7.569 12.984 1.00 97.31 202 THR A CA 1
ATOM 1643 C C . THR A 1 202 ? 0.615 -6.088 13.166 1.00 97.31 202 THR A C 1
ATOM 1645 O O . THR A 1 202 ? 1.141 -5.419 12.275 1.00 97.31 202 THR A O 1
ATOM 1648 N N . THR A 1 203 ? 0.260 -5.563 14.329 1.00 98.31 203 THR A N 1
ATOM 1649 C CA . THR A 1 203 ? 0.529 -4.190 14.748 1.00 98.31 203 THR A CA 1
ATOM 1650 C C . THR A 1 203 ? 0.671 -4.168 16.268 1.00 98.31 203 THR A C 1
ATOM 1652 O O . THR A 1 203 ? 0.650 -5.217 16.909 1.00 98.31 203 THR A O 1
ATOM 1655 N N . ALA A 1 204 ? 0.828 -2.989 16.857 1.00 98.25 204 ALA A N 1
ATOM 1656 C CA . ALA A 1 204 ? 0.856 -2.836 18.299 1.00 98.25 204 ALA A CA 1
ATOM 1657 C C . ALA A 1 204 ? 0.033 -1.634 18.751 1.00 98.25 204 ALA A C 1
ATOM 1659 O O . ALA A 1 204 ? 0.094 -0.562 18.153 1.00 98.25 204 ALA A O 1
ATOM 1660 N N . LEU A 1 205 ? -0.710 -1.823 19.834 1.00 98.12 205 LEU A N 1
ATOM 1661 C CA . LEU A 1 205 ? -1.540 -0.821 20.482 1.00 98.12 205 LEU A CA 1
ATOM 1662 C C . LEU A 1 205 ? -1.082 -0.615 21.924 1.00 98.12 205 LEU A C 1
ATOM 1664 O O . LEU A 1 205 ? -0.547 -1.527 22.550 1.00 98.12 205 LEU A O 1
ATOM 1668 N N . ILE A 1 206 ? -1.350 0.570 22.453 1.00 96.75 206 ILE A N 1
ATOM 1669 C CA . ILE A 1 206 ? -1.181 0.937 23.858 1.00 96.75 206 ILE A CA 1
ATOM 1670 C C . ILE A 1 206 ? -2.580 1.175 24.424 1.00 96.75 206 ILE A C 1
ATOM 1672 O O . ILE A 1 206 ? -3.389 1.875 23.807 1.00 96.75 206 ILE A O 1
ATOM 1676 N N . ARG A 1 207 ? -2.907 0.562 25.564 1.00 94.25 207 ARG A N 1
ATOM 1677 C CA . ARG A 1 207 ? -4.232 0.707 26.179 1.00 94.25 207 ARG A CA 1
ATOM 1678 C C . ARG A 1 207 ? -4.253 1.954 27.056 1.00 94.25 207 ARG A C 1
ATOM 1680 O O . ARG A 1 207 ? -3.574 2.000 28.061 1.00 94.25 207 ARG A O 1
ATOM 1687 N N . THR A 1 208 ? -5.122 2.913 26.761 1.00 88.44 208 THR A N 1
ATOM 1688 C CA . THR A 1 208 ? -5.171 4.200 27.467 1.00 88.44 208 THR A CA 1
ATOM 1689 C C . THR A 1 208 ? -6.580 4.505 27.976 1.00 88.44 208 THR A C 1
ATOM 1691 O O . THR A 1 208 ? -7.457 4.895 27.217 1.00 88.44 208 THR A O 1
ATOM 1694 N N . ASN A 1 209 ? -6.842 4.340 29.279 1.00 85.19 209 ASN A N 1
ATOM 1695 C CA . ASN A 1 209 ? -8.104 4.757 29.927 1.00 85.19 209 ASN A CA 1
ATOM 1696 C C . ASN A 1 209 ? -9.392 4.378 29.155 1.00 85.19 209 ASN A C 1
ATOM 1698 O O . ASN A 1 209 ? -10.269 5.209 28.914 1.00 85.19 209 ASN A O 1
ATOM 1702 N N . GLY A 1 210 ? -9.504 3.112 28.739 1.00 87.81 210 GLY A N 1
ATOM 1703 C CA . GLY A 1 210 ? -10.660 2.605 27.984 1.00 87.81 210 GLY A CA 1
ATOM 1704 C C . GLY A 1 210 ? -10.626 2.879 26.473 1.00 87.81 210 GLY A C 1
ATOM 1705 O O . GLY A 1 210 ? -11.557 2.482 25.775 1.00 87.81 210 GLY A O 1
ATOM 1706 N N . TRP A 1 211 ? -9.563 3.509 25.976 1.00 96.50 211 TRP A N 1
ATOM 1707 C CA . TRP A 1 211 ? -9.210 3.655 24.565 1.00 96.50 211 TRP A CA 1
ATOM 1708 C C . TRP A 1 211 ? -7.999 2.781 24.222 1.00 96.50 211 TRP A C 1
ATOM 1710 O O . TRP A 1 211 ? -7.316 2.240 25.096 1.00 96.50 211 TRP A O 1
ATOM 1720 N N . TYR A 1 212 ? -7.734 2.658 22.928 1.00 97.81 212 TYR A N 1
ATOM 1721 C CA . TYR A 1 212 ? -6.505 2.109 22.378 1.00 97.81 212 TYR A CA 1
ATOM 1722 C C . TYR A 1 212 ? -5.849 3.169 21.504 1.00 97.81 212 TYR A C 1
ATOM 1724 O O . TYR A 1 212 ? -6.513 3.779 20.668 1.00 97.81 212 TYR A O 1
ATOM 1732 N N . GLN A 1 213 ? -4.553 3.379 21.680 1.00 97.69 213 GLN A N 1
ATOM 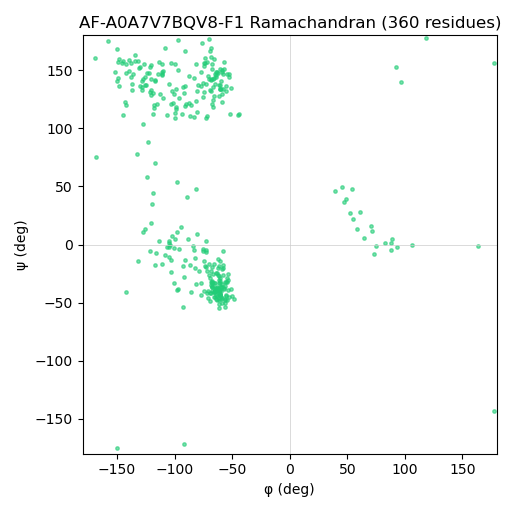1733 C CA . GLN A 1 213 ? -3.737 4.245 20.837 1.00 97.69 213 GLN A CA 1
ATOM 1734 C C . GLN A 1 213 ? -2.768 3.395 20.021 1.00 97.69 213 GLN A C 1
ATOM 1736 O O . GLN A 1 213 ? -2.290 2.368 20.503 1.00 97.69 213 GLN A O 1
ATOM 1741 N N . ILE A 1 214 ? -2.459 3.812 18.794 1.00 98.00 214 ILE A N 1
ATOM 1742 C CA . ILE A 1 214 ? -1.387 3.174 18.027 1.00 98.00 214 ILE A CA 1
ATOM 1743 C C . ILE A 1 214 ? -0.038 3.330 18.746 1.00 98.00 214 ILE A C 1
ATOM 1745 O O . ILE A 1 214 ? 0.275 4.401 19.273 1.00 98.00 214 ILE A O 1
ATOM 1749 N N . ALA A 1 215 ? 0.761 2.261 18.792 1.00 96.81 215 ALA A N 1
ATOM 1750 C CA . ALA A 1 215 ? 2.107 2.338 19.348 1.00 96.81 215 ALA A CA 1
ATOM 1751 C C . ALA A 1 215 ? 3.007 3.253 18.487 1.00 96.81 215 ALA A C 1
ATOM 1753 O O . ALA A 1 215 ? 2.890 3.213 17.259 1.00 96.81 215 ALA A O 1
ATOM 1754 N N . PRO A 1 216 ? 3.927 4.036 19.086 1.00 94.88 216 PRO A N 1
ATOM 1755 C CA . PRO A 1 216 ? 4.794 4.954 18.341 1.00 94.88 216 PRO A CA 1
ATOM 1756 C C . PRO A 1 216 ? 5.570 4.302 17.187 1.00 94.88 216 PRO A C 1
ATOM 1758 O O . PRO A 1 216 ? 5.525 4.791 16.065 1.00 94.88 216 PRO A O 1
ATOM 1761 N N . ASP A 1 217 ? 6.165 3.126 17.407 1.00 94.88 217 ASP A N 1
ATOM 1762 C CA . ASP A 1 217 ? 6.911 2.347 16.398 1.00 94.88 217 ASP A CA 1
ATOM 1763 C C . ASP A 1 217 ? 6.027 1.674 15.330 1.00 94.88 217 ASP A C 1
ATOM 1765 O O . ASP A 1 217 ? 6.512 0.896 14.503 1.00 94.88 217 ASP A O 1
ATOM 1769 N N . LYS A 1 218 ? 4.715 1.907 15.389 1.00 97.69 218 LYS A N 1
ATOM 1770 C CA . LYS A 1 218 ? 3.720 1.435 14.423 1.00 97.69 218 LYS A CA 1
ATOM 1771 C C . LYS A 1 218 ? 2.846 2.567 13.897 1.00 97.69 218 LYS A C 1
ATOM 1773 O O . LYS A 1 218 ? 1.859 2.281 13.222 1.00 97.69 218 LYS A O 1
ATOM 1778 N N . CYS A 1 219 ? 3.191 3.825 14.170 1.00 97.88 219 CYS A N 1
ATOM 1779 C CA . CYS A 1 219 ? 2.422 4.966 13.700 1.00 97.88 219 CYS A CA 1
ATOM 1780 C C . CYS A 1 219 ? 2.391 5.009 12.164 1.00 97.88 219 CYS A C 1
ATOM 1782 O O . CYS A 1 219 ? 3.455 4.953 11.540 1.00 97.88 219 CYS A O 1
ATOM 1784 N N . PRO A 1 220 ? 1.209 5.097 11.528 1.00 98.12 220 PRO A N 1
ATOM 1785 C CA . PRO A 1 220 ? 1.143 5.151 10.083 1.00 98.12 220 PRO A CA 1
ATOM 1786 C C . PRO A 1 220 ? 1.698 6.485 9.580 1.00 98.12 220 PRO A C 1
ATOM 1788 O O . PRO A 1 220 ? 1.324 7.557 10.052 1.00 98.12 220 PRO A O 1
ATOM 1791 N N . GLN A 1 221 ? 2.561 6.413 8.577 1.00 96.94 221 GLN A N 1
ATOM 1792 C CA . GLN A 1 221 ? 3.004 7.551 7.781 1.00 96.94 221 GLN A CA 1
ATOM 1793 C C . GLN A 1 221 ? 2.099 7.711 6.546 1.00 96.94 221 GLN A C 1
ATOM 1795 O O . GLN A 1 221 ? 1.080 7.033 6.411 1.00 96.94 221 GLN A O 1
ATOM 1800 N N . ASN A 1 222 ? 2.451 8.599 5.611 1.00 96.25 222 ASN A N 1
ATOM 1801 C CA . ASN A 1 222 ? 1.690 8.814 4.371 1.00 96.25 222 ASN A CA 1
ATOM 1802 C C . ASN A 1 222 ? 1.413 7.509 3.613 1.00 96.25 222 ASN A C 1
ATOM 1804 O O . ASN A 1 222 ? 2.327 6.915 3.042 1.00 96.25 222 ASN A O 1
ATOM 1808 N N . TYR A 1 223 ? 0.142 7.107 3.550 1.00 98.06 223 TYR A N 1
ATOM 1809 C CA . TYR A 1 223 ? -0.331 5.868 2.919 1.00 98.06 223 TYR A CA 1
ATOM 1810 C C . TYR A 1 223 ? 0.165 4.573 3.588 1.00 98.06 223 TYR A C 1
ATOM 1812 O O . TYR A 1 223 ? -0.089 3.483 3.078 1.00 98.06 223 TYR A O 1
ATOM 1820 N N . GLY A 1 224 ? 0.860 4.683 4.723 1.00 98.38 224 GLY A N 1
ATOM 1821 C CA . GLY A 1 224 ? 1.151 3.563 5.607 1.00 98.38 224 GLY A CA 1
ATOM 1822 C C . GLY A 1 224 ? -0.097 3.170 6.391 1.00 98.38 224 GLY A C 1
ATOM 1823 O O . GLY A 1 224 ? -0.997 3.989 6.602 1.00 98.38 224 GLY A O 1
ATOM 1824 N N . TYR A 1 225 ? -0.178 1.910 6.807 1.00 98.88 225 TYR A N 1
ATOM 1825 C CA . TYR A 1 225 ? -1.386 1.354 7.405 1.00 98.88 225 TYR A CA 1
ATOM 1826 C C . TYR A 1 225 ? -1.112 0.341 8.514 1.00 98.88 225 TYR A C 1
ATOM 1828 O O . TYR A 1 225 ? -0.071 -0.324 8.578 1.00 98.88 225 TYR A O 1
ATOM 1836 N N . ASN A 1 226 ? -2.125 0.187 9.358 1.00 98.88 226 ASN A N 1
ATOM 1837 C CA . ASN A 1 226 ? -2.216 -0.816 10.399 1.00 98.88 226 ASN A CA 1
ATOM 1838 C C . ASN A 1 226 ? -3.454 -1.676 10.145 1.00 98.88 226 ASN A C 1
ATOM 1840 O O . ASN A 1 226 ? -4.559 -1.155 9.995 1.00 98.88 226 ASN A O 1
ATOM 1844 N N . ALA A 1 227 ? -3.276 -2.994 10.144 1.00 98.75 227 ALA A N 1
ATOM 1845 C CA . ALA A 1 227 ? -4.377 -3.939 10.262 1.00 98.75 227 ALA A CA 1
ATOM 1846 C C . ALA A 1 227 ? -4.436 -4.413 11.717 1.00 98.75 227 ALA A C 1
ATOM 1848 O O . ALA A 1 227 ? -3.503 -5.036 12.223 1.00 98.75 227 ALA A O 1
ATOM 1849 N N . ILE A 1 228 ? -5.511 -4.045 12.405 1.00 98.88 228 ILE A N 1
ATOM 1850 C CA . ILE A 1 228 ? -5.741 -4.330 13.817 1.00 98.88 228 ILE A CA 1
ATOM 1851 C C . ILE A 1 228 ? -6.666 -5.538 13.891 1.00 98.88 228 ILE A C 1
ATOM 1853 O O . ILE A 1 228 ? -7.848 -5.432 13.558 1.00 98.88 228 ILE A O 1
ATOM 1857 N N . GLN A 1 229 ? -6.132 -6.680 14.319 1.00 98.75 229 GLN A N 1
ATOM 1858 C CA . GLN A 1 229 ? -6.942 -7.873 14.533 1.00 98.75 229 GLN A CA 1
ATOM 1859 C C . GLN A 1 229 ? -7.875 -7.661 15.726 1.00 98.75 229 GLN A C 1
ATOM 1861 O O . GLN A 1 229 ? -7.449 -7.199 16.788 1.00 98.75 229 GLN A O 1
ATOM 1866 N N . LEU A 1 230 ? -9.149 -7.995 15.547 1.00 98.81 230 LEU A N 1
ATOM 1867 C CA . LEU A 1 230 ? -10.181 -7.921 16.572 1.00 98.81 230 LEU A CA 1
ATOM 1868 C C . LEU A 1 230 ? -10.625 -9.327 16.969 1.00 98.81 230 LEU A C 1
ATOM 1870 O O . LEU A 1 230 ? -10.567 -10.267 16.172 1.00 98.81 230 LEU A O 1
ATOM 1874 N N . LYS A 1 231 ? -11.145 -9.461 18.189 1.00 98.62 231 LYS A N 1
ATOM 1875 C CA . LYS A 1 231 ? -11.882 -10.665 18.579 1.00 98.62 231 LYS A CA 1
ATOM 1876 C C . LYS A 1 231 ? -13.150 -10.760 17.729 1.00 98.62 231 LYS A C 1
ATOM 1878 O O . LYS A 1 231 ? -13.825 -9.757 17.499 1.00 98.62 231 LYS A O 1
ATOM 1883 N N . VAL A 1 232 ? -13.483 -11.956 17.260 1.00 98.62 232 VAL A N 1
ATOM 1884 C CA . VAL A 1 232 ? -14.690 -12.176 16.454 1.00 98.62 232 VAL A CA 1
ATOM 1885 C C . VAL A 1 232 ? -15.873 -12.428 17.400 1.00 98.62 232 VAL A C 1
ATOM 1887 O O . VAL A 1 232 ? -15.881 -13.461 18.073 1.00 98.62 232 VAL A O 1
ATOM 1890 N N . PRO A 1 233 ? -16.848 -11.506 17.519 1.00 98.38 233 PRO A N 1
ATOM 1891 C CA . PRO A 1 233 ? -18.066 -11.759 18.284 1.00 98.38 233 PRO A CA 1
ATOM 1892 C C . PRO A 1 233 ? -19.022 -12.670 17.486 1.00 98.38 233 PRO A C 1
ATOM 1894 O O . PRO A 1 233 ? -18.767 -12.942 16.310 1.00 98.38 233 PRO A O 1
ATOM 1897 N N . PRO A 1 234 ? -20.141 -13.132 18.078 1.00 98.19 234 PRO A N 1
ATOM 1898 C CA . PRO A 1 234 ? -21.155 -13.881 17.340 1.00 98.19 234 PRO A CA 1
ATOM 1899 C C . PRO A 1 234 ? -21.628 -13.137 16.085 1.00 98.19 234 PRO A C 1
ATOM 1901 O O . PRO A 1 234 ? -21.727 -11.905 16.085 1.00 98.19 234 PRO A O 1
ATOM 1904 N N . ALA A 1 235 ? -21.959 -13.887 15.036 1.00 98.00 235 ALA A N 1
ATOM 1905 C CA . ALA A 1 235 ? -22.520 -13.325 13.813 1.00 98.00 235 ALA A CA 1
ATOM 1906 C C . ALA A 1 235 ? -23.775 -12.480 14.098 1.00 98.00 235 ALA A C 1
ATOM 1908 O O . ALA A 1 235 ? -24.510 -12.724 15.059 1.00 98.00 235 ALA A O 1
ATOM 1909 N N . GLY A 1 236 ? -23.981 -11.430 13.304 1.00 98.19 236 GLY A N 1
ATOM 1910 C CA . GLY A 1 236 ? -25.038 -10.441 13.521 1.00 98.19 236 GLY A CA 1
ATOM 1911 C C . GLY A 1 236 ? -24.767 -9.454 14.665 1.00 98.19 236 GLY A C 1
ATOM 1912 O O . GLY A 1 236 ? -25.565 -8.541 14.881 1.00 98.19 236 GLY A O 1
ATOM 1913 N N . THR A 1 237 ? -23.646 -9.568 15.389 1.00 98.75 237 THR A N 1
ATOM 1914 C CA . THR A 1 237 ? -23.240 -8.531 16.350 1.00 98.75 237 THR A CA 1
ATOM 1915 C C . THR A 1 237 ? -22.896 -7.248 15.597 1.00 98.75 237 THR A C 1
ATOM 1917 O O . THR A 1 237 ? -22.075 -7.256 14.678 1.00 98.75 237 THR A O 1
ATOM 1920 N N . LYS A 1 238 ? -23.495 -6.126 16.005 1.00 98.69 238 LYS A N 1
ATOM 1921 C CA . LYS A 1 238 ? -23.082 -4.796 15.554 1.00 98.69 238 LYS A CA 1
ATOM 1922 C C . LYS A 1 238 ? -21.857 -4.360 16.355 1.00 98.69 238 LYS A C 1
ATOM 1924 O O . LYS A 1 238 ? -21.949 -4.152 17.565 1.00 98.69 238 LYS A O 1
ATOM 1929 N N . VAL A 1 239 ? -20.722 -4.230 15.678 1.00 98.75 239 VAL A N 1
ATOM 1930 C CA . VAL A 1 239 ? -19.506 -3.637 16.239 1.00 98.75 239 VAL A CA 1
ATOM 1931 C C . VAL A 1 239 ? -19.416 -2.173 15.837 1.00 98.75 239 VAL A C 1
ATOM 1933 O O . VAL A 1 239 ? -19.911 -1.785 14.779 1.00 98.75 239 VAL A O 1
ATOM 1936 N N . GLY A 1 240 ? -18.791 -1.357 16.678 1.00 98.62 240 GLY A N 1
ATOM 1937 C CA . GLY A 1 240 ? -18.627 0.068 16.423 1.00 98.62 240 GLY A CA 1
ATOM 1938 C C . GLY A 1 240 ? -17.258 0.579 16.834 1.00 98.62 240 GLY A C 1
ATOM 1939 O O . GLY A 1 240 ? -16.570 -0.032 17.654 1.00 98.62 240 GLY A O 1
ATOM 1940 N N . ILE A 1 241 ? -16.871 1.707 16.250 1.00 98.50 241 ILE A N 1
ATOM 1941 C CA . ILE A 1 241 ? -15.655 2.449 16.575 1.00 98.50 241 ILE A CA 1
ATOM 1942 C C . ILE A 1 241 ? -15.996 3.913 16.843 1.00 98.50 241 ILE A C 1
ATOM 1944 O O . ILE A 1 241 ? -16.728 4.534 16.078 1.00 98.50 241 ILE A O 1
ATOM 1948 N N . GLU A 1 242 ? -15.421 4.465 17.907 1.00 98.69 242 GLU A N 1
ATOM 1949 C CA . GLU A 1 242 ? -15.213 5.903 18.080 1.00 98.69 242 GLU A CA 1
ATOM 1950 C C . GLU A 1 242 ? -13.741 6.192 17.754 1.00 98.69 242 GLU A C 1
ATOM 1952 O O . GLU A 1 242 ? -12.856 5.596 18.368 1.00 98.69 242 GLU A O 1
ATOM 1957 N N . PHE A 1 243 ? -13.462 7.064 16.786 1.00 98.75 243 PHE A N 1
ATOM 1958 C CA . PHE A 1 243 ? -12.122 7.327 16.253 1.00 98.75 243 PHE A CA 1
ATOM 1959 C C . PHE A 1 243 ? -11.683 8.770 16.507 1.00 98.75 243 PHE A C 1
ATOM 1961 O O . PHE A 1 243 ? -12.482 9.703 16.391 1.00 98.75 243 PHE A O 1
ATOM 1968 N N . ARG A 1 244 ? -10.398 8.965 16.827 1.00 98.44 244 ARG A N 1
ATOM 1969 C CA . ARG A 1 244 ? -9.763 10.277 16.997 1.00 98.44 244 ARG A CA 1
ATOM 1970 C C . ARG A 1 244 ? -8.343 10.266 16.442 1.00 98.44 244 ARG A C 1
ATOM 1972 O O . ARG A 1 244 ? -7.481 9.545 16.938 1.00 98.44 244 ARG A O 1
ATOM 1979 N N . GLY A 1 245 ? -8.082 11.125 15.470 1.00 98.12 245 GLY A N 1
ATOM 1980 C CA . GLY A 1 245 ? -6.733 11.522 15.097 1.00 98.12 245 GLY A CA 1
ATOM 1981 C C . GLY A 1 245 ? -6.088 12.362 16.199 1.00 98.12 245 GLY A C 1
ATOM 1982 O O . GLY A 1 245 ? -6.749 13.179 16.839 1.00 98.12 245 GLY A O 1
ATOM 1983 N N . LEU A 1 246 ? -4.797 12.147 16.430 1.00 96.81 246 LEU A N 1
ATOM 1984 C CA . LEU A 1 246 ? -4.014 12.787 17.489 1.00 96.81 246 LEU A CA 1
ATOM 1985 C C . LEU A 1 246 ? -2.850 13.599 16.904 1.00 96.81 246 LEU A C 1
ATOM 1987 O O . LEU A 1 246 ? -1.758 13.629 17.457 1.00 96.81 246 LEU A O 1
ATOM 1991 N N . SER A 1 247 ? -3.043 14.223 15.745 1.00 93.06 247 SER A N 1
ATOM 1992 C CA . SER A 1 247 ? -1.992 14.982 15.060 1.00 93.06 247 SER A CA 1
ATOM 1993 C C . SER A 1 247 ? -1.387 16.065 15.967 1.00 93.06 247 SER A C 1
ATOM 1995 O O . SER A 1 247 ? -2.133 16.839 16.567 1.00 93.06 247 SER A O 1
ATOM 1997 N N . GLY A 1 248 ? -0.056 16.162 16.037 1.00 91.69 248 GLY A N 1
ATOM 1998 C CA . GLY A 1 248 ? 0.624 17.199 16.821 1.00 91.69 248 GLY A CA 1
ATOM 1999 C C . GLY A 1 248 ? 1.010 16.804 18.251 1.00 91.69 248 GLY A C 1
ATOM 2000 O O . GLY A 1 248 ? 1.595 17.631 18.949 1.00 91.69 248 GLY A O 1
ATOM 2001 N N . ILE A 1 249 ? 0.691 15.590 18.717 1.00 94.06 249 ILE A N 1
ATOM 2002 C CA . ILE A 1 249 ? 1.051 15.157 20.078 1.00 94.06 249 ILE A CA 1
ATOM 2003 C C . ILE A 1 249 ? 2.553 14.854 20.220 1.00 94.06 249 ILE A C 1
ATOM 2005 O O . ILE A 1 249 ? 3.269 14.636 19.242 1.00 94.06 249 ILE A O 1
ATOM 2009 N N . GLU A 1 250 ? 3.039 14.844 21.461 1.00 90.62 250 GLU A N 1
ATOM 2010 C CA . GLU A 1 250 ? 4.408 14.440 21.793 1.00 90.62 250 GLU A CA 1
ATOM 2011 C C . GLU A 1 250 ? 4.633 12.939 21.533 1.00 90.62 250 GLU A C 1
ATOM 2013 O O . GLU A 1 250 ? 3.705 12.133 21.612 1.00 90.62 250 GLU A O 1
ATOM 2018 N N . GLY A 1 251 ? 5.876 12.559 21.222 1.00 88.19 251 GLY A N 1
ATOM 2019 C CA . GLY A 1 251 ? 6.265 11.168 20.956 1.00 88.19 251 GLY A CA 1
ATOM 2020 C C . GLY A 1 251 ? 6.099 10.714 19.502 1.00 88.19 251 GLY A C 1
ATOM 2021 O O . GLY A 1 251 ? 6.418 9.568 19.200 1.00 88.19 251 GLY A O 1
ATOM 2022 N N . PHE A 1 252 ? 5.648 11.605 18.613 1.00 91.56 252 PHE A N 1
ATOM 2023 C CA . PHE A 1 252 ? 5.479 11.359 17.181 1.00 91.56 252 PHE A CA 1
ATOM 2024 C C . PHE A 1 252 ? 6.092 12.494 16.353 1.00 91.56 252 PHE A C 1
ATOM 2026 O O . PHE A 1 252 ? 6.271 13.624 16.820 1.00 91.56 252 PHE A O 1
ATOM 2033 N N . SER A 1 253 ? 6.415 12.202 15.097 1.00 90.50 253 SER A N 1
ATOM 2034 C CA . SER A 1 253 ? 6.921 13.185 14.142 1.00 90.50 253 SER A CA 1
ATOM 2035 C C . SER A 1 253 ? 5.823 14.143 13.668 1.00 90.50 253 SER A C 1
ATOM 2037 O O . SER A 1 253 ? 4.960 13.805 12.858 1.00 90.50 253 SER A O 1
ATOM 2039 N N . ASN A 1 254 ? 5.920 15.395 14.115 1.00 88.81 254 ASN A N 1
ATOM 2040 C CA . ASN A 1 254 ? 4.974 16.474 13.822 1.00 88.81 254 ASN A CA 1
ATOM 2041 C C . ASN A 1 254 ? 5.332 17.262 12.545 1.00 88.81 254 ASN A C 1
ATOM 2043 O O . ASN A 1 254 ? 5.257 18.490 12.502 1.00 88.81 254 ASN A O 1
ATOM 2047 N N . PHE A 1 255 ? 5.757 16.568 11.488 1.00 89.62 255 PHE A N 1
ATOM 2048 C CA . PHE A 1 255 ? 6.022 17.189 10.189 1.00 89.62 255 PHE A CA 1
ATOM 2049 C C . PHE A 1 255 ? 4.718 17.370 9.395 1.00 89.62 255 PHE A C 1
ATOM 2051 O O . PHE A 1 255 ? 4.035 16.389 9.123 1.00 89.62 255 PHE A O 1
ATOM 2058 N N . ARG A 1 256 ? 4.400 18.609 8.982 1.00 90.69 256 ARG A N 1
ATOM 2059 C CA . ARG A 1 256 ? 3.197 18.962 8.191 1.00 90.69 256 ARG A CA 1
ATOM 2060 C C . ARG A 1 256 ? 1.874 18.494 8.814 1.00 90.69 256 ARG A C 1
ATOM 2062 O O . ARG A 1 256 ? 1.028 17.888 8.157 1.00 90.69 256 ARG A O 1
ATOM 2069 N N . VAL A 1 257 ? 1.708 18.768 10.105 1.00 92.69 257 VAL A N 1
ATOM 2070 C CA . VAL A 1 257 ? 0.525 18.399 10.906 1.00 92.69 257 VAL A CA 1
ATOM 2071 C C . VAL A 1 257 ? -0.776 18.927 10.293 1.00 92.69 257 VAL A C 1
ATOM 2073 O O . VAL A 1 257 ? -1.802 18.260 10.362 1.00 92.69 257 VAL A O 1
ATOM 2076 N N . GLU A 1 258 ? -0.732 20.086 9.635 1.00 94.75 258 GLU A N 1
ATOM 2077 C CA . GLU A 1 258 ? -1.851 20.690 8.907 1.00 94.75 258 GLU A CA 1
ATOM 2078 C C . GLU A 1 258 ? -2.413 19.801 7.787 1.00 94.75 258 GLU A C 1
ATOM 2080 O O . GLU A 1 258 ? -3.562 19.974 7.379 1.00 94.75 258 GLU A O 1
ATOM 2085 N N . ASN A 1 259 ? -1.626 18.835 7.303 1.00 96.31 259 ASN A N 1
ATOM 2086 C CA . ASN A 1 259 ? -2.050 17.893 6.279 1.00 96.31 259 ASN A CA 1
ATOM 2087 C C . ASN A 1 259 ? -2.519 16.539 6.834 1.00 96.31 259 ASN A C 1
ATOM 2089 O O . ASN A 1 259 ? -2.711 15.607 6.049 1.00 96.31 259 ASN A O 1
ATOM 2093 N N . ALA A 1 260 ? -2.706 16.408 8.150 1.00 96.81 260 ALA A N 1
ATOM 2094 C CA . ALA A 1 260 ? -3.134 15.158 8.766 1.00 96.81 260 ALA A CA 1
ATOM 2095 C C . ALA A 1 260 ? -4.492 14.673 8.249 1.00 96.81 260 ALA A C 1
ATOM 2097 O O . ALA A 1 260 ? -5.430 15.446 8.054 1.00 96.81 260 ALA A O 1
ATOM 2098 N N . GLY A 1 261 ? -4.602 13.361 8.070 1.00 97.88 261 GLY A N 1
ATOM 2099 C CA . GLY A 1 261 ? -5.847 12.708 7.702 1.00 97.88 261 GLY A CA 1
ATOM 2100 C C . GLY A 1 261 ? -5.742 11.196 7.827 1.00 97.88 261 GLY A C 1
ATOM 2101 O O . GLY A 1 261 ? -4.646 10.631 7.848 1.00 97.88 261 GLY A O 1
ATOM 2102 N N . TRP A 1 262 ? -6.898 10.541 7.915 1.00 98.75 262 TRP A N 1
ATOM 2103 C CA . TRP A 1 262 ? -7.001 9.096 8.096 1.00 98.75 262 TRP A CA 1
ATOM 2104 C C . TRP A 1 262 ? -8.046 8.495 7.159 1.00 98.75 262 TRP A C 1
ATOM 2106 O O . TRP A 1 262 ? -8.958 9.174 6.674 1.00 98.75 262 TRP A O 1
ATOM 2116 N N . ARG A 1 263 ? -7.895 7.197 6.906 1.00 98.88 263 ARG A N 1
ATOM 2117 C CA . ARG A 1 263 ? -8.970 6.320 6.448 1.00 98.88 263 ARG A CA 1
ATOM 2118 C C . ARG A 1 263 ? -9.072 5.138 7.384 1.00 98.88 263 ARG A C 1
ATOM 2120 O O . ARG A 1 263 ? -8.043 4.593 7.780 1.00 98.88 263 ARG A O 1
ATOM 2127 N N . TYR A 1 264 ? -10.289 4.753 7.734 1.00 98.94 264 TYR A N 1
ATOM 2128 C CA . TYR A 1 264 ? -10.526 3.575 8.553 1.00 98.94 264 TYR A CA 1
ATOM 2129 C C . TYR A 1 264 ? -11.819 2.863 8.173 1.00 98.94 264 TYR A C 1
ATOM 2131 O O . TYR A 1 264 ? -12.725 3.451 7.585 1.00 98.94 264 TYR A O 1
ATOM 2139 N N . GLY A 1 265 ? -11.882 1.573 8.488 1.00 98.81 265 GLY A N 1
ATOM 2140 C CA . GLY A 1 265 ? -13.014 0.719 8.154 1.00 98.81 265 GLY A CA 1
ATOM 2141 C C . GLY A 1 265 ? -12.786 -0.722 8.592 1.00 98.81 265 GLY A C 1
ATOM 2142 O O . GLY A 1 265 ? -11.646 -1.168 8.764 1.00 98.81 265 GLY A O 1
ATOM 2143 N N . PHE A 1 266 ? -13.886 -1.443 8.787 1.00 98.94 266 PHE A N 1
ATOM 2144 C CA . PHE A 1 266 ? -13.861 -2.853 9.161 1.00 98.94 266 PHE A CA 1
ATOM 2145 C C . PHE A 1 266 ? -13.651 -3.760 7.941 1.00 98.94 266 PHE A C 1
ATOM 2147 O O . PHE A 1 266 ? -13.979 -3.404 6.807 1.00 98.94 266 PHE A O 1
ATOM 2154 N N . LEU A 1 267 ? -13.111 -4.950 8.186 1.00 98.81 267 LEU A N 1
ATOM 2155 C CA . LEU A 1 267 ? -12.930 -6.011 7.201 1.00 98.81 267 LEU A CA 1
ATOM 2156 C C . LEU A 1 267 ? -13.174 -7.362 7.875 1.00 98.81 267 LEU A C 1
ATOM 2158 O O . LEU A 1 267 ? -12.494 -7.703 8.842 1.00 98.81 267 LEU A O 1
ATOM 2162 N N . ALA A 1 268 ? -14.121 -8.136 7.355 1.00 98.81 268 ALA A N 1
ATOM 2163 C CA . ALA A 1 268 ? -14.341 -9.519 7.757 1.00 98.81 268 ALA A CA 1
ATOM 2164 C C . ALA A 1 268 ? -13.817 -10.481 6.686 1.00 98.81 268 ALA A C 1
ATOM 2166 O O . ALA A 1 268 ? -14.022 -10.264 5.491 1.00 98.81 268 ALA A O 1
ATOM 2167 N N . PHE A 1 269 ? -13.169 -11.555 7.130 1.00 98.69 269 PHE A N 1
ATOM 2168 C CA . PHE A 1 269 ? -12.749 -12.686 6.307 1.00 98.69 269 PHE A CA 1
ATOM 2169 C C . PHE A 1 269 ? -13.460 -13.941 6.810 1.00 98.69 269 PHE A C 1
ATOM 2171 O O . PHE A 1 269 ? -13.297 -14.318 7.975 1.00 98.69 269 PHE A O 1
ATOM 2178 N N . THR A 1 270 ? -14.252 -14.578 5.957 1.00 98.25 270 THR A N 1
ATOM 2179 C CA . THR A 1 270 ? -15.127 -15.703 6.313 1.00 98.25 270 THR A CA 1
ATOM 2180 C C . THR A 1 270 ? -14.437 -17.056 6.136 1.00 98.25 270 THR A C 1
ATOM 2182 O O . THR A 1 270 ? -13.351 -17.170 5.563 1.00 98.25 270 THR A O 1
ATOM 2185 N N . ALA A 1 271 ? -15.039 -18.115 6.679 1.00 96.88 271 ALA A N 1
ATOM 2186 C CA . ALA A 1 271 ? -14.465 -19.458 6.694 1.00 96.88 271 ALA A CA 1
ATOM 2187 C C . ALA A 1 271 ? -14.223 -20.056 5.296 1.00 96.88 271 ALA A C 1
ATOM 2189 O O . ALA A 1 271 ? -13.306 -20.867 5.146 1.00 96.88 271 ALA A O 1
ATOM 2190 N N . ASP A 1 272 ? -15.003 -19.636 4.299 1.00 95.88 272 ASP A N 1
ATOM 2191 C CA . ASP A 1 272 ? -14.891 -20.007 2.882 1.00 95.88 272 ASP A CA 1
ATOM 2192 C C . ASP A 1 272 ? -13.844 -19.180 2.106 1.00 95.88 272 ASP A C 1
ATOM 2194 O O . ASP A 1 272 ? -13.576 -19.464 0.940 1.00 95.88 272 ASP A O 1
ATOM 2198 N N . GLY A 1 273 ? -13.226 -18.179 2.743 1.00 95.69 273 GLY A N 1
ATOM 2199 C CA . GLY A 1 273 ? -12.253 -17.280 2.124 1.00 95.69 273 GLY A CA 1
ATOM 2200 C C . GLY A 1 273 ? -12.850 -16.030 1.470 1.00 95.69 273 GLY A C 1
ATOM 2201 O O . GLY A 1 273 ? -12.102 -15.253 0.865 1.00 95.69 273 GLY A O 1
ATOM 2202 N N . SER A 1 274 ? -14.162 -15.813 1.593 1.00 97.06 274 SER A N 1
ATOM 2203 C CA . SER A 1 274 ? -14.824 -14.584 1.152 1.00 97.06 274 SER A CA 1
ATOM 2204 C C . SER A 1 274 ? -14.478 -13.400 2.068 1.00 97.06 274 SER A C 1
ATOM 2206 O O . SER A 1 274 ? -14.027 -13.553 3.207 1.00 97.06 274 SER A O 1
ATOM 2208 N N . ARG A 1 275 ? -14.619 -12.180 1.536 1.00 97.88 275 ARG A N 1
ATOM 2209 C CA . ARG A 1 275 ? -14.309 -10.931 2.243 1.00 97.88 275 ARG A CA 1
ATOM 2210 C C . ARG A 1 275 ? -15.526 -10.023 2.238 1.00 97.88 275 ARG A C 1
ATOM 2212 O O . ARG A 1 275 ? -16.158 -9.849 1.199 1.00 97.88 275 ARG A O 1
ATOM 2219 N N . VAL A 1 276 ? -15.801 -9.392 3.373 1.00 98.56 276 VAL A N 1
ATOM 2220 C CA . VAL A 1 276 ? -16.784 -8.310 3.483 1.00 98.56 276 VAL A CA 1
ATOM 2221 C C . VAL A 1 276 ? -16.056 -7.058 3.953 1.00 98.56 276 VAL A C 1
ATOM 2223 O O . VAL A 1 276 ? -15.556 -7.001 5.078 1.00 98.56 276 VAL A O 1
ATOM 2226 N N . TYR A 1 277 ? -15.983 -6.062 3.073 1.00 98.69 277 TYR A N 1
ATOM 2227 C CA . TYR A 1 277 ? -15.391 -4.760 3.364 1.00 98.69 277 TYR A CA 1
ATOM 2228 C C . TYR A 1 277 ? -16.474 -3.836 3.911 1.00 98.69 277 TYR A C 1
ATOM 2230 O O . TYR A 1 277 ? -17.470 -3.592 3.233 1.00 98.69 277 TYR A O 1
ATOM 2238 N N . GLY A 1 278 ? -16.277 -3.323 5.123 1.00 98.50 278 GLY A N 1
ATOM 2239 C CA . GLY A 1 278 ? -17.115 -2.262 5.665 1.00 98.50 278 GLY A CA 1
ATOM 2240 C C . GLY A 1 278 ? -16.911 -0.939 4.928 1.00 98.50 278 GLY A C 1
ATOM 2241 O O . GLY A 1 278 ? -15.962 -0.773 4.145 1.00 98.50 278 GLY A O 1
ATOM 2242 N N . ASP A 1 279 ? -17.795 0.011 5.223 1.00 98.62 279 ASP A N 1
ATOM 2243 C CA . ASP A 1 279 ? -17.700 1.366 4.697 1.00 98.62 279 ASP A CA 1
ATOM 2244 C C . ASP A 1 279 ? -16.373 2.024 5.096 1.00 98.62 279 ASP A C 1
ATOM 2246 O O . ASP A 1 279 ? -15.741 1.706 6.111 1.00 98.62 279 ASP A O 1
ATOM 2250 N N . MET A 1 280 ? -15.916 2.925 4.233 1.00 98.62 280 MET A N 1
ATOM 2251 C CA . MET A 1 280 ? -14.715 3.715 4.454 1.00 98.62 280 MET A CA 1
ATOM 2252 C C . MET A 1 280 ? -15.090 5.028 5.133 1.00 98.62 280 MET A C 1
ATOM 2254 O O . MET A 1 280 ? -15.953 5.756 4.651 1.00 98.62 280 MET A O 1
ATOM 2258 N N . HIS A 1 281 ? -14.379 5.358 6.206 1.00 98.81 281 HIS A N 1
ATOM 2259 C CA . HIS A 1 281 ? -14.582 6.576 6.980 1.00 98.81 281 HIS A CA 1
ATOM 2260 C C . HIS A 1 281 ? -13.309 7.421 7.013 1.00 98.81 281 HIS A C 1
ATOM 2262 O O . HIS A 1 281 ? -12.197 6.897 6.902 1.00 98.81 281 HIS A O 1
ATOM 2268 N N . ALA A 1 282 ? -13.477 8.734 7.168 1.00 98.56 282 ALA A N 1
ATOM 2269 C CA . ALA A 1 282 ? -12.384 9.709 7.190 1.00 98.56 282 ALA A CA 1
ATOM 2270 C C . ALA A 1 282 ? -12.460 10.704 8.362 1.00 98.56 282 ALA A C 1
ATOM 2272 O O . ALA A 1 282 ? -11.476 11.391 8.636 1.00 98.56 282 ALA A O 1
ATOM 2273 N N . ASP A 1 283 ? -13.605 10.788 9.046 1.00 98.38 283 ASP A N 1
ATOM 2274 C CA . ASP A 1 283 ? -13.855 11.811 10.061 1.00 98.38 283 ASP A CA 1
ATOM 2275 C C . ASP A 1 283 ? -13.014 11.603 11.325 1.00 98.38 283 ASP A C 1
ATOM 2277 O O . ASP A 1 283 ? -12.807 10.474 11.786 1.00 98.38 283 ASP A O 1
ATOM 2281 N N . SER A 1 284 ? -12.562 12.719 11.902 1.00 96.75 284 SER A N 1
ATOM 2282 C CA . SER A 1 284 ? -11.821 12.784 13.161 1.00 96.75 284 SER A CA 1
ATOM 2283 C C . SER A 1 284 ? -12.197 14.065 13.935 1.00 96.75 284 SER A C 1
ATOM 2285 O O . SER A 1 284 ? -11.803 15.152 13.510 1.00 96.75 284 SER A O 1
ATOM 2287 N N . PRO A 1 285 ? -12.902 13.972 15.081 1.00 98.06 285 PRO A N 1
ATOM 2288 C CA . PRO A 1 285 ? -13.472 12.746 15.637 1.00 98.06 285 PRO A CA 1
ATOM 2289 C C . PRO A 1 285 ? -14.528 12.144 14.700 1.00 98.06 285 PRO A C 1
ATOM 2291 O O . PRO A 1 285 ? -15.216 12.874 13.994 1.00 98.06 285 PRO A O 1
ATOM 2294 N N . GLY A 1 286 ? -14.662 10.820 14.705 1.00 98.25 286 GLY A N 1
ATOM 2295 C CA . GLY A 1 286 ? -15.623 10.119 13.856 1.00 98.25 286 GLY A CA 1
ATOM 2296 C C . GLY A 1 286 ? -16.120 8.818 14.472 1.00 98.25 286 GLY A C 1
ATOM 2297 O O . GLY A 1 286 ? -15.585 8.342 15.475 1.00 98.25 286 GLY A O 1
ATOM 2298 N N . THR A 1 287 ? -17.170 8.257 13.881 1.00 98.31 287 THR A N 1
ATOM 2299 C CA . THR A 1 287 ? -17.766 6.987 14.306 1.00 98.31 287 THR A CA 1
ATOM 2300 C C . THR A 1 287 ? -18.074 6.109 13.106 1.00 98.31 287 THR A C 1
ATOM 2302 O O . THR A 1 287 ? -18.482 6.622 12.065 1.00 98.31 287 THR A O 1
ATOM 2305 N N . ALA A 1 288 ? -17.953 4.796 13.271 1.00 98.00 288 ALA A N 1
ATOM 2306 C CA . ALA A 1 288 ? -18.376 3.825 12.268 1.00 98.00 288 ALA A CA 1
ATOM 2307 C C . ALA A 1 288 ? -18.988 2.586 12.923 1.00 98.00 288 ALA A C 1
ATOM 2309 O O . ALA A 1 288 ? -18.662 2.258 14.064 1.00 98.00 288 ALA A O 1
ATOM 2310 N N . GLU A 1 289 ? -19.846 1.887 12.186 1.00 98.38 289 GLU A N 1
ATOM 2311 C CA . GLU A 1 289 ? -20.485 0.645 12.615 1.00 98.38 289 GLU A CA 1
ATOM 2312 C C . GLU A 1 289 ? -20.338 -0.428 11.537 1.00 98.38 289 GLU A C 1
ATOM 2314 O O . GLU A 1 289 ? -20.242 -0.130 10.349 1.00 98.38 289 GLU A O 1
ATOM 2319 N N . PHE A 1 290 ? -20.342 -1.691 11.951 1.00 98.69 290 PHE A N 1
ATOM 2320 C CA . PHE A 1 290 ? -20.273 -2.829 11.048 1.00 98.69 290 PHE A CA 1
ATOM 2321 C C . PHE A 1 290 ? -21.039 -4.013 11.631 1.00 98.69 290 PHE A C 1
ATOM 2323 O O . PHE A 1 290 ? -20.946 -4.305 12.824 1.00 98.69 290 PHE A O 1
ATOM 2330 N N . LEU A 1 291 ? -21.823 -4.688 10.794 1.00 98.62 291 LEU A N 1
ATOM 2331 C CA . LEU A 1 291 ? -22.532 -5.903 11.180 1.00 98.62 291 LEU A CA 1
ATOM 2332 C C . LEU A 1 291 ? -21.644 -7.103 10.861 1.00 98.62 291 LEU A C 1
ATOM 2334 O O . LEU A 1 291 ? -21.292 -7.302 9.702 1.00 98.62 291 LEU A O 1
ATOM 2338 N N . VAL A 1 292 ? -21.281 -7.890 11.875 1.00 98.69 292 VAL A N 1
ATOM 2339 C CA . VAL A 1 292 ? -20.393 -9.044 11.686 1.00 98.69 292 VAL A CA 1
ATOM 2340 C C . VAL A 1 292 ? -21.100 -10.117 10.845 1.00 98.69 292 VAL A C 1
ATOM 2342 O O . VAL A 1 292 ? -22.137 -10.618 11.289 1.00 98.69 292 VAL A O 1
ATOM 2345 N N . PRO A 1 293 ? -20.571 -10.476 9.657 1.00 98.44 293 PRO A N 1
ATOM 2346 C CA . PRO A 1 293 ? -21.167 -11.502 8.804 1.00 98.44 293 PRO A CA 1
ATOM 2347 C C . PRO A 1 293 ? -21.127 -12.897 9.435 1.00 98.44 293 PRO A C 1
ATOM 2349 O O . PRO A 1 293 ? -20.280 -13.183 10.291 1.00 98.44 293 PRO A O 1
ATOM 2352 N N . ASP A 1 294 ? -21.993 -13.781 8.944 1.00 97.88 294 ASP A N 1
ATOM 2353 C CA . ASP A 1 294 ? -21.932 -15.212 9.246 1.00 97.88 294 ASP A CA 1
ATOM 2354 C C . ASP A 1 294 ? -20.566 -15.801 8.863 1.00 97.88 294 ASP A C 1
ATOM 2356 O O . ASP A 1 294 ? -19.872 -15.301 7.975 1.00 97.88 294 ASP A O 1
ATOM 2360 N N . ASP A 1 295 ? -20.160 -16.850 9.578 1.00 97.69 295 ASP A N 1
ATOM 2361 C CA . ASP A 1 295 ? -18.914 -17.591 9.347 1.00 97.69 295 ASP A CA 1
ATOM 2362 C C . ASP A 1 295 ? -17.628 -16.743 9.342 1.00 97.69 295 ASP A C 1
ATOM 2364 O O . ASP A 1 295 ? -16.598 -17.164 8.807 1.00 97.69 295 ASP A O 1
ATOM 2368 N N . THR A 1 296 ? -17.643 -15.557 9.963 1.00 98.69 296 THR A N 1
ATOM 2369 C CA . THR A 1 296 ? -16.446 -14.718 10.115 1.00 98.69 296 THR A CA 1
ATOM 2370 C C . THR A 1 296 ? -15.358 -15.476 10.885 1.00 98.69 296 THR A C 1
ATOM 2372 O O . THR A 1 296 ? -15.556 -15.901 12.021 1.00 98.69 296 THR A O 1
ATOM 2375 N N . LYS A 1 297 ? -14.179 -15.625 10.270 1.00 98.38 297 LYS A N 1
ATOM 2376 C CA . LYS A 1 297 ? -12.980 -16.242 10.862 1.00 98.38 297 LYS A CA 1
ATOM 2377 C C . LYS A 1 297 ? -12.001 -15.209 11.403 1.00 98.38 297 LYS A C 1
ATOM 2379 O O . LYS A 1 297 ? -11.400 -15.425 12.450 1.00 98.38 297 LYS A O 1
ATOM 2384 N N . TYR A 1 298 ? -11.847 -14.102 10.682 1.00 98.81 298 TYR A N 1
ATOM 2385 C CA . TYR A 1 298 ? -11.048 -12.962 11.112 1.00 98.81 298 TYR A CA 1
ATOM 2386 C C . TYR A 1 298 ? -11.857 -11.685 10.960 1.00 98.81 298 TYR A C 1
ATOM 2388 O O . TYR A 1 298 ? -12.508 -11.472 9.937 1.00 98.81 298 TYR A O 1
ATOM 2396 N N . LEU A 1 299 ? -11.776 -10.831 11.974 1.00 98.88 299 LEU A N 1
ATOM 2397 C CA . LEU A 1 299 ? -12.324 -9.487 11.954 1.00 98.88 299 LEU A CA 1
ATOM 2398 C C . LEU A 1 299 ? -11.172 -8.503 12.145 1.00 98.88 299 LEU A C 1
ATOM 2400 O O . LEU A 1 299 ? -10.371 -8.641 13.068 1.00 98.88 299 LEU A O 1
ATOM 2404 N N . TRP A 1 300 ? -11.103 -7.508 11.273 1.00 98.94 300 TRP A N 1
ATOM 2405 C CA . TRP A 1 300 ? -10.053 -6.505 11.251 1.00 98.94 300 TRP A CA 1
ATOM 2406 C C . TRP A 1 300 ? -10.656 -5.107 11.307 1.00 98.94 300 TRP A C 1
ATOM 2408 O O . TRP A 1 300 ? -11.678 -4.832 10.680 1.00 98.94 300 TRP A O 1
ATOM 2418 N N . LEU A 1 301 ? -9.973 -4.205 12.003 1.00 98.88 301 LEU A N 1
ATOM 2419 C CA . LEU A 1 301 ? -10.066 -2.769 11.776 1.00 98.88 301 LEU A CA 1
ATOM 2420 C C . LEU A 1 301 ? -8.808 -2.347 11.018 1.00 98.88 301 LEU A C 1
ATOM 2422 O O . LEU A 1 301 ? -7.696 -2.537 11.508 1.00 98.88 301 LEU A O 1
ATOM 2426 N N . VAL A 1 302 ? -8.965 -1.772 9.832 1.00 98.94 302 VAL A N 1
ATOM 2427 C CA . VAL A 1 302 ? -7.835 -1.237 9.065 1.00 98.94 302 VAL A CA 1
ATOM 2428 C C . VAL A 1 302 ? -7.826 0.275 9.220 1.00 98.94 302 VAL A C 1
ATOM 2430 O O . VAL A 1 302 ? -8.867 0.905 9.059 1.00 98.94 302 VAL A O 1
ATOM 2433 N N . VAL A 1 303 ? -6.665 0.851 9.531 1.00 98.94 303 VAL A N 1
ATOM 2434 C CA . VAL A 1 303 ? -6.452 2.302 9.628 1.00 98.94 303 VAL A CA 1
ATOM 2435 C C . VAL A 1 303 ? -5.247 2.676 8.774 1.00 98.94 303 VAL A C 1
ATOM 2437 O O . VAL A 1 303 ? -4.211 2.023 8.853 1.00 98.94 303 VAL A O 1
ATOM 2440 N N . MET A 1 304 ? -5.370 3.715 7.954 1.00 98.88 304 MET A N 1
ATOM 2441 C CA . MET A 1 304 ? -4.312 4.206 7.071 1.00 98.88 304 MET A CA 1
ATOM 2442 C C . MET A 1 304 ? -4.111 5.709 7.255 1.00 98.88 304 MET A C 1
ATOM 2444 O O . MET A 1 304 ? -5.082 6.461 7.366 1.00 98.88 304 MET A O 1
ATOM 2448 N N . GLY A 1 305 ? -2.854 6.148 7.223 1.00 98.56 305 GLY A N 1
ATOM 2449 C CA . GLY A 1 305 ? -2.498 7.556 7.098 1.00 98.56 305 GLY A CA 1
ATOM 2450 C C . GLY A 1 305 ? -2.880 8.093 5.720 1.00 98.56 305 GLY A C 1
ATOM 2451 O O . GLY A 1 305 ? -2.417 7.588 4.699 1.00 98.56 305 GLY A O 1
ATOM 2452 N N . ALA A 1 306 ? -3.725 9.114 5.671 1.00 98.44 306 ALA A N 1
ATOM 2453 C CA . ALA A 1 306 ? -4.352 9.606 4.449 1.00 98.44 306 ALA A CA 1
ATOM 2454 C C . ALA A 1 306 ? -4.231 11.135 4.370 1.00 98.44 306 ALA A C 1
ATOM 2456 O O . ALA A 1 306 ? -5.201 11.840 4.664 1.00 98.44 306 ALA A O 1
ATOM 2457 N N . PRO A 1 307 ? -3.051 11.665 4.000 1.00 97.38 307 PRO A N 1
ATOM 2458 C CA . PRO A 1 307 ? -2.790 13.093 4.083 1.00 97.38 307 PRO A CA 1
ATOM 2459 C C . PRO A 1 307 ? -3.696 13.886 3.132 1.00 97.38 307 PRO A C 1
ATOM 2461 O O . PRO A 1 307 ? -4.036 13.421 2.038 1.00 97.38 307 PRO A O 1
ATOM 2464 N N . THR A 1 308 ? -4.081 15.099 3.532 1.00 97.81 308 THR A N 1
ATOM 2465 C CA . THR A 1 308 ? -4.939 15.988 2.722 1.00 97.81 308 THR A CA 1
ATOM 2466 C C . THR A 1 308 ? -4.225 16.548 1.494 1.00 97.81 308 THR A C 1
ATOM 2468 O O . THR A 1 308 ? -4.874 16.963 0.535 1.00 97.81 308 THR A O 1
ATOM 2471 N N . GLU A 1 309 ? -2.893 16.480 1.482 1.00 96.81 309 GLU A N 1
ATOM 2472 C CA . GLU A 1 309 ? -2.030 16.836 0.362 1.00 96.81 309 GLU A CA 1
ATOM 2473 C C . GLU A 1 309 ? -0.915 15.795 0.213 1.00 96.81 309 GLU A C 1
ATOM 2475 O O . GLU A 1 309 ? -0.402 15.270 1.196 1.00 96.81 309 GLU A O 1
ATOM 2480 N N . HIS A 1 310 ? -0.511 15.492 -1.019 1.00 95.06 310 HIS A N 1
ATOM 2481 C CA . HIS A 1 310 ? 0.672 14.671 -1.256 1.00 95.06 310 HIS A CA 1
ATOM 2482 C C . HIS A 1 310 ? 1.921 15.546 -1.383 1.00 95.06 310 HIS A C 1
ATOM 2484 O O . HIS A 1 310 ? 1.931 16.505 -2.152 1.00 95.06 310 HIS A O 1
ATOM 2490 N N . TRP A 1 311 ? 3.008 15.122 -0.746 1.00 91.50 311 TRP A N 1
ATOM 2491 C CA . TRP A 1 311 ? 4.357 15.595 -1.034 1.00 91.50 311 TRP A CA 1
ATOM 2492 C C . TRP A 1 311 ? 5.309 14.420 -1.209 1.00 91.50 311 TRP A C 1
ATOM 2494 O O . TRP A 1 311 ? 5.149 13.362 -0.593 1.00 91.50 311 TRP A O 1
ATOM 2504 N N . MET A 1 312 ? 6.343 14.656 -2.013 1.00 86.00 312 MET A N 1
ATOM 2505 C CA . MET A 1 312 ? 7.370 13.663 -2.286 1.00 86.00 312 MET A CA 1
ATOM 2506 C C . MET A 1 312 ? 8.086 13.250 -1.004 1.00 86.00 312 MET A C 1
ATOM 2508 O O . MET A 1 312 ? 8.547 14.088 -0.218 1.00 86.00 312 MET A O 1
ATOM 2512 N N . HIS A 1 313 ? 8.261 11.943 -0.833 1.00 71.88 313 HIS A N 1
ATOM 2513 C CA . HIS A 1 313 ? 9.105 11.424 0.228 1.00 71.88 313 HIS A CA 1
ATOM 2514 C C . HIS A 1 313 ? 10.578 11.696 -0.106 1.00 71.88 313 HIS A C 1
ATOM 2516 O O . HIS A 1 313 ? 11.162 11.113 -1.021 1.00 71.88 313 HIS A O 1
ATOM 2522 N N . VAL A 1 314 ? 11.209 12.598 0.648 1.00 57.44 314 VAL A N 1
ATOM 2523 C CA . VAL A 1 314 ? 12.607 12.970 0.404 1.00 57.44 314 VAL A CA 1
ATOM 2524 C C . VAL A 1 314 ? 13.539 11.959 1.074 1.00 57.44 314 VAL A C 1
ATOM 2526 O O . VAL A 1 314 ? 13.674 11.944 2.295 1.00 57.44 314 VAL A O 1
ATOM 2529 N N . SER A 1 315 ? 14.227 11.139 0.276 1.00 50.78 315 SER A N 1
ATOM 2530 C CA . SER A 1 315 ? 15.405 10.393 0.736 1.00 50.78 315 SER A CA 1
ATOM 2531 C C . SER A 1 315 ? 16.673 11.239 0.556 1.00 50.78 315 SER A C 1
ATOM 2533 O O . SER A 1 315 ? 16.801 12.010 -0.401 1.00 50.78 315 SER A O 1
ATOM 2535 N N . ARG A 1 316 ? 17.643 11.110 1.474 1.00 42.00 316 ARG A N 1
ATOM 2536 C CA . ARG A 1 316 ? 18.882 11.917 1.506 1.00 42.00 316 ARG A CA 1
ATOM 2537 C C . ARG A 1 316 ? 19.676 11.907 0.189 1.00 42.00 316 ARG A C 1
ATOM 2539 O O . ARG A 1 316 ? 20.361 12.887 -0.091 1.00 42.00 316 ARG A O 1
ATOM 2546 N N . ARG A 1 317 ? 19.556 10.870 -0.655 1.00 41.84 317 ARG A N 1
ATOM 2547 C CA . ARG A 1 317 ? 20.238 10.800 -1.967 1.00 41.84 317 ARG A CA 1
ATOM 2548 C C . ARG A 1 317 ? 19.856 11.937 -2.934 1.00 41.84 317 ARG A C 1
ATOM 2550 O O . ARG A 1 317 ? 20.577 12.139 -3.903 1.00 41.84 317 ARG A O 1
ATOM 2557 N N . GLY A 1 318 ? 18.784 12.692 -2.663 1.00 39.78 318 GLY A N 1
ATOM 2558 C CA . GLY A 1 318 ? 18.351 13.844 -3.466 1.00 39.78 318 GLY A CA 1
ATOM 2559 C C . GLY A 1 318 ? 18.713 15.237 -2.926 1.00 39.78 318 GLY A C 1
ATOM 2560 O O . GLY A 1 318 ? 18.406 16.220 -3.595 1.00 39.78 318 GLY A O 1
ATOM 2561 N N . ARG A 1 319 ? 19.341 15.378 -1.745 1.00 39.91 319 ARG A N 1
ATOM 2562 C CA . ARG A 1 319 ? 19.750 16.700 -1.222 1.00 39.91 319 ARG A CA 1
ATOM 2563 C C . ARG A 1 319 ? 21.231 16.968 -1.486 1.00 39.91 319 ARG A C 1
ATOM 2565 O O . ARG A 1 319 ? 22.103 16.296 -0.937 1.00 39.91 319 ARG A O 1
ATOM 2572 N N . GLY A 1 320 ? 21.509 18.023 -2.254 1.00 33.34 320 GLY A N 1
ATOM 2573 C CA . GLY A 1 320 ? 22.781 18.737 -2.162 1.00 33.34 320 GLY A CA 1
ATOM 2574 C C . GLY A 1 320 ? 23.055 19.134 -0.706 1.00 33.34 320 GLY A C 1
ATOM 2575 O O . GLY A 1 320 ? 22.127 19.411 0.056 1.00 33.34 320 GLY A O 1
ATOM 2576 N N . ARG A 1 321 ? 24.330 19.085 -0.306 1.00 30.81 321 ARG A N 1
ATOM 2577 C CA . ARG A 1 321 ? 24.824 19.402 1.046 1.00 30.81 321 ARG A CA 1
ATOM 2578 C C . ARG A 1 321 ? 24.162 20.684 1.584 1.00 30.81 321 ARG A C 1
ATOM 2580 O O . ARG A 1 321 ? 24.448 21.751 1.057 1.00 30.81 321 ARG A O 1
ATOM 2587 N N . GLY A 1 322 ? 23.317 20.600 2.619 1.00 30.58 322 GLY A N 1
ATOM 2588 C CA . GLY A 1 322 ? 22.817 21.824 3.269 1.00 30.58 322 GLY A CA 1
ATOM 2589 C C . GLY A 1 322 ? 21.582 21.766 4.177 1.00 30.58 322 GLY A C 1
ATOM 2590 O O . GLY A 1 322 ? 21.227 22.803 4.718 1.00 30.58 322 GLY A O 1
ATOM 2591 N N . GLY A 1 323 ? 20.910 20.628 4.383 1.00 33.44 323 GLY A N 1
ATOM 2592 C CA . GLY A 1 323 ? 19.757 20.558 5.300 1.00 33.44 323 GLY A CA 1
ATOM 2593 C C . GLY A 1 323 ? 20.072 19.758 6.562 1.00 33.44 323 GLY A C 1
ATOM 2594 O O . GLY A 1 323 ? 20.504 18.614 6.433 1.00 33.44 323 GLY A O 1
ATOM 2595 N N . ALA A 1 324 ? 19.848 20.346 7.743 1.00 33.88 324 ALA A N 1
ATOM 2596 C CA . ALA A 1 324 ? 20.041 19.712 9.049 1.00 33.88 324 ALA A CA 1
ATOM 2597 C C . ALA A 1 324 ? 19.338 18.343 9.131 1.00 33.88 324 ALA A C 1
ATOM 2599 O O . ALA A 1 324 ? 18.201 18.188 8.680 1.00 33.88 324 ALA A O 1
ATOM 2600 N N . ALA A 1 325 ? 20.054 17.356 9.667 1.00 40.84 325 ALA A N 1
ATOM 2601 C CA . ALA A 1 325 ? 19.652 15.959 9.768 1.00 40.84 325 ALA A CA 1
ATOM 2602 C C . ALA A 1 325 ? 19.704 15.510 11.233 1.00 40.84 325 ALA A C 1
ATOM 2604 O O . ALA A 1 325 ? 20.603 15.936 11.957 1.00 40.84 325 ALA A O 1
ATOM 2605 N N . ASN A 1 326 ? 18.817 14.592 11.627 1.00 36.44 326 ASN A N 1
ATOM 2606 C CA . ASN A 1 326 ? 19.095 13.703 12.753 1.00 36.44 326 ASN A CA 1
ATOM 2607 C C . ASN A 1 326 ? 20.087 12.636 12.275 1.00 36.44 326 ASN A C 1
ATOM 2609 O O . ASN A 1 326 ? 19.898 12.013 11.228 1.00 36.44 326 ASN A O 1
ATOM 2613 N N . ALA A 1 327 ? 21.188 12.489 13.009 1.00 35.53 327 ALA A N 1
ATOM 2614 C CA . ALA A 1 327 ? 22.379 11.768 12.568 1.00 35.53 327 ALA A CA 1
ATOM 2615 C C . ALA A 1 327 ? 22.226 10.233 12.522 1.00 35.53 327 ALA A C 1
ATOM 2617 O O . ALA A 1 327 ? 23.121 9.567 12.010 1.00 35.53 327 ALA A O 1
ATOM 2618 N N . GLU A 1 328 ? 21.108 9.674 12.997 1.00 36.31 328 GLU A N 1
ATOM 2619 C CA . GLU A 1 328 ? 20.979 8.228 13.239 1.00 36.31 328 GLU A CA 1
ATOM 2620 C C . GLU A 1 328 ? 20.173 7.448 12.181 1.00 36.31 328 GLU A C 1
ATOM 2622 O O . GLU A 1 328 ? 20.429 6.261 12.006 1.00 36.31 328 GLU A O 1
ATOM 2627 N N . THR A 1 329 ? 19.267 8.069 11.407 1.00 40.50 329 THR A N 1
ATOM 2628 C CA . THR A 1 329 ? 18.328 7.319 10.528 1.00 40.50 329 THR A CA 1
ATOM 2629 C C . THR A 1 329 ? 18.402 7.643 9.034 1.00 40.50 329 THR A C 1
ATOM 2631 O O . THR A 1 329 ? 17.772 6.972 8.221 1.00 40.50 329 THR A O 1
ATOM 2634 N N . ASN A 1 330 ? 19.200 8.631 8.611 1.00 36.53 330 ASN A N 1
ATOM 2635 C CA . ASN A 1 330 ? 19.360 8.992 7.190 1.00 36.53 330 ASN A CA 1
ATOM 2636 C C . ASN A 1 330 ? 18.063 9.403 6.437 1.00 36.53 330 ASN A C 1
ATOM 2638 O O . ASN A 1 330 ? 18.094 9.537 5.207 1.00 36.53 330 ASN A O 1
ATOM 2642 N N . THR A 1 331 ? 16.956 9.675 7.135 1.00 45.22 331 THR A N 1
ATOM 2643 C CA . THR A 1 331 ? 15.668 10.115 6.569 1.00 45.22 331 THR A CA 1
ATOM 2644 C C . THR A 1 331 ? 15.318 11.547 7.002 1.00 45.22 331 THR A C 1
ATOM 2646 O O . THR A 1 331 ? 15.683 12.002 8.085 1.00 45.22 331 THR A O 1
ATOM 2649 N N . VAL A 1 332 ? 14.646 12.309 6.127 1.00 52.06 332 VAL A N 1
ATOM 2650 C CA . VAL A 1 332 ? 13.925 13.528 6.546 1.00 52.06 332 VAL A CA 1
ATOM 2651 C C . VAL A 1 332 ? 12.746 13.066 7.401 1.00 52.06 332 VAL A C 1
ATOM 2653 O O . VAL A 1 332 ? 12.168 12.034 7.067 1.00 52.06 332 VAL A O 1
ATOM 2656 N N . ALA A 1 333 ? 12.405 13.798 8.468 1.00 57.72 333 ALA A N 1
ATOM 2657 C CA . ALA A 1 333 ? 11.276 13.477 9.343 1.00 57.72 333 ALA A CA 1
ATOM 2658 C C . ALA A 1 333 ? 10.038 13.104 8.509 1.00 57.72 333 ALA A C 1
ATOM 2660 O O . ALA A 1 333 ? 9.505 13.935 7.769 1.00 57.72 333 ALA A O 1
ATOM 2661 N N . ALA A 1 334 ? 9.641 11.832 8.564 1.00 76.12 334 ALA A N 1
ATOM 2662 C CA . ALA A 1 334 ? 8.425 11.366 7.920 1.00 76.12 334 ALA A CA 1
ATOM 2663 C C . ALA A 1 334 ? 7.239 11.887 8.734 1.00 76.12 334 ALA A C 1
ATOM 2665 O O . ALA A 1 334 ? 7.307 11.894 9.959 1.00 76.12 334 ALA A O 1
ATOM 2666 N N . ALA A 1 335 ? 6.184 12.369 8.080 1.00 90.00 335 ALA A N 1
ATOM 2667 C CA . ALA A 1 335 ? 4.968 12.717 8.805 1.00 90.00 335 ALA A CA 1
ATOM 2668 C C . ALA A 1 335 ? 4.343 11.447 9.377 1.00 90.00 335 ALA A C 1
ATOM 2670 O O . ALA A 1 335 ? 4.251 10.438 8.674 1.00 90.00 335 ALA A O 1
ATOM 2671 N N . GLU A 1 336 ? 3.927 11.520 10.632 1.00 94.94 336 GLU A N 1
ATOM 2672 C CA . GLU A 1 336 ? 3.281 10.434 11.353 1.00 94.94 336 GLU A CA 1
ATOM 2673 C C . GLU A 1 336 ? 1.863 10.846 11.740 1.00 94.94 336 GLU A C 1
ATOM 2675 O O . GLU A 1 336 ? 1.610 11.988 12.127 1.00 94.94 336 GLU A O 1
ATOM 2680 N N . TRP A 1 337 ? 0.931 9.902 11.638 1.00 97.44 337 TRP A N 1
ATOM 2681 C CA . TRP A 1 337 ? -0.497 10.139 11.818 1.00 97.44 337 TRP A CA 1
ATOM 2682 C C . TRP A 1 337 ? -1.032 9.345 13.013 1.00 97.44 337 TRP A C 1
ATOM 2684 O O . TRP A 1 337 ? -1.778 8.377 12.825 1.00 97.44 337 TRP A O 1
ATOM 2694 N N . PRO A 1 338 ? -0.669 9.725 14.254 1.00 97.88 338 PRO A N 1
ATOM 2695 C CA . PRO A 1 338 ? -1.118 9.014 15.441 1.00 97.88 338 PRO A CA 1
ATOM 2696 C C . PRO A 1 338 ? -2.631 9.114 15.593 1.00 97.88 338 PRO A C 1
ATOM 2698 O O . PRO A 1 338 ? -3.255 10.112 15.228 1.00 97.88 338 PRO A O 1
ATOM 2701 N N . TYR A 1 339 ? -3.225 8.073 16.161 1.00 98.56 339 TYR A N 1
ATOM 2702 C CA . TYR A 1 339 ? -4.658 8.001 16.398 1.00 98.56 339 TYR A CA 1
ATOM 2703 C C . TYR A 1 339 ? -4.965 7.177 17.646 1.00 98.56 339 TYR A C 1
ATOM 2705 O O . TYR A 1 339 ? -4.184 6.315 18.059 1.00 98.56 339 TYR A O 1
ATOM 2713 N N . SER A 1 340 ? -6.136 7.428 18.221 1.00 98.38 340 SER A N 1
ATOM 2714 C CA . SER A 1 340 ? -6.759 6.563 19.212 1.00 98.38 340 SER A CA 1
ATOM 2715 C C . SER A 1 340 ? -8.177 6.199 18.803 1.00 98.38 340 SER A C 1
ATOM 2717 O O . SER A 1 340 ? -8.835 6.894 18.026 1.00 98.38 340 SER A O 1
ATOM 2719 N N . PHE A 1 341 ? -8.644 5.073 19.320 1.00 98.69 341 PHE A N 1
ATOM 2720 C CA . PHE A 1 341 ? -9.994 4.606 19.087 1.00 98.69 341 PHE A CA 1
ATOM 2721 C C . PHE A 1 341 ? -10.541 3.822 20.276 1.00 98.69 341 PHE A C 1
ATOM 2723 O O . PHE A 1 341 ? -9.802 3.300 21.113 1.00 98.69 341 PHE A O 1
ATOM 2730 N N . LYS A 1 342 ? -11.862 3.718 20.329 1.00 98.25 342 LYS A N 1
ATOM 2731 C CA . LYS A 1 342 ? -12.595 2.880 21.272 1.00 98.25 342 LYS A CA 1
ATOM 2732 C C . LYS A 1 342 ? -13.552 1.992 20.494 1.00 98.25 342 LYS A C 1
ATOM 2734 O O . LYS A 1 342 ? -14.122 2.434 19.503 1.00 98.25 342 LYS A O 1
ATOM 2739 N N . LEU A 1 343 ? -13.707 0.747 20.937 1.00 98.25 343 LEU A N 1
ATOM 2740 C CA . LEU A 1 343 ? -14.563 -0.241 20.284 1.00 98.25 343 LEU A CA 1
ATOM 2741 C C . LEU A 1 343 ? -15.787 -0.574 21.134 1.00 98.25 343 LEU A C 1
ATOM 2743 O O . LEU A 1 343 ? -15.721 -0.597 22.365 1.00 98.25 343 LEU A O 1
ATOM 2747 N N . THR A 1 344 ? -16.886 -0.883 20.455 1.00 98.44 344 THR A N 1
ATOM 2748 C CA . THR A 1 344 ? -18.100 -1.474 21.025 1.00 98.44 344 THR A CA 1
ATOM 2749 C C . THR A 1 344 ? -18.409 -2.790 20.310 1.00 98.44 344 THR A C 1
ATOM 2751 O O . THR A 1 344 ? -18.080 -2.966 19.138 1.00 98.44 344 THR A O 1
ATOM 2754 N N . GLY A 1 345 ? -18.982 -3.761 21.027 1.00 98.12 345 GLY A N 1
ATOM 2755 C CA . GLY A 1 345 ? -19.307 -5.090 20.482 1.00 98.12 345 GLY A CA 1
ATOM 2756 C C . GLY A 1 345 ? -18.105 -6.016 20.231 1.00 98.12 345 GLY A C 1
ATOM 2757 O O . GLY A 1 345 ? -18.300 -7.193 19.950 1.00 98.12 345 GLY A O 1
ATOM 2758 N N . THR A 1 346 ? -16.871 -5.521 20.356 1.00 98.44 346 THR A N 1
ATOM 2759 C CA . THR A 1 346 ? -15.628 -6.301 20.254 1.00 98.44 346 THR A CA 1
ATOM 2760 C C . THR A 1 346 ? -14.466 -5.582 20.963 1.00 98.44 346 THR A C 1
ATOM 2762 O O . THR A 1 346 ? -14.613 -4.456 21.442 1.00 98.44 346 THR A O 1
ATOM 2765 N N . THR A 1 347 ? -13.304 -6.228 21.041 1.00 98.06 347 THR A N 1
ATOM 2766 C CA . THR A 1 347 ? -12.028 -5.658 21.488 1.00 98.06 347 THR A CA 1
ATOM 2767 C C . THR A 1 347 ? -10.912 -6.070 20.526 1.00 98.06 347 THR A C 1
ATOM 2769 O O . THR A 1 347 ? -11.080 -7.053 19.797 1.00 98.06 347 THR A O 1
ATOM 2772 N N . PRO A 1 348 ? -9.750 -5.391 20.537 1.00 98.12 348 PRO A N 1
ATOM 2773 C CA . PRO A 1 348 ? -8.569 -5.902 19.854 1.00 98.12 348 PRO A CA 1
ATOM 2774 C C . PRO A 1 348 ? -8.193 -7.297 20.369 1.00 98.12 348 PRO A C 1
ATOM 2776 O O . PRO A 1 348 ? -8.562 -7.675 21.489 1.00 98.12 348 PRO A O 1
ATOM 2779 N N . ASP A 1 349 ? -7.473 -8.052 19.546 1.00 97.56 349 ASP A N 1
ATOM 2780 C CA . ASP A 1 349 ? -6.789 -9.262 19.991 1.00 97.56 349 ASP A CA 1
ATOM 2781 C C . ASP A 1 349 ? -5.765 -8.907 21.085 1.00 97.56 349 ASP A C 1
ATOM 2783 O O . ASP A 1 349 ? -5.068 -7.893 20.991 1.00 97.56 349 ASP A O 1
ATOM 2787 N N . ASP A 1 350 ? -5.682 -9.714 22.144 1.00 95.56 350 ASP A N 1
ATOM 2788 C CA . ASP A 1 350 ? -4.823 -9.396 23.289 1.00 95.56 350 ASP A CA 1
ATOM 2789 C C . ASP A 1 350 ? -3.330 -9.443 22.902 1.00 95.56 350 ASP A C 1
ATOM 2791 O O . ASP A 1 350 ? -2.523 -8.732 23.495 1.00 95.56 350 ASP A O 1
ATOM 2795 N N . ALA A 1 351 ? -2.956 -10.207 21.865 1.00 95.88 351 ALA A N 1
ATOM 2796 C CA . ALA A 1 351 ? -1.569 -10.350 21.415 1.00 95.88 351 ALA A CA 1
ATOM 2797 C C . ALA A 1 351 ? -0.967 -9.065 20.820 1.00 95.88 351 ALA A C 1
ATOM 2799 O O . ALA A 1 351 ? 0.256 -8.948 20.724 1.00 95.88 351 ALA A O 1
ATOM 2800 N N . ILE A 1 352 ? -1.804 -8.107 20.411 1.00 96.19 352 ILE A N 1
ATOM 2801 C CA . ILE A 1 352 ? -1.363 -6.834 19.821 1.00 96.19 352 ILE A CA 1
ATOM 2802 C C . ILE A 1 352 ? -1.476 -5.654 20.793 1.00 96.19 352 ILE A C 1
ATOM 2804 O O . ILE A 1 352 ? -1.124 -4.532 20.431 1.00 96.19 352 ILE A O 1
ATOM 2808 N N . VAL A 1 353 ? -1.956 -5.872 22.020 1.00 96.19 353 VAL A N 1
ATOM 2809 C CA . VAL A 1 353 ? -2.068 -4.826 23.044 1.00 96.19 353 VAL A CA 1
ATOM 2810 C C . VAL A 1 353 ? -0.873 -4.925 23.987 1.00 96.19 353 VAL A C 1
ATOM 2812 O O . VAL A 1 353 ? -0.695 -5.917 24.687 1.00 96.19 353 VAL A O 1
ATOM 2815 N N . ARG A 1 354 ? -0.038 -3.884 24.013 1.00 92.19 354 ARG A N 1
ATOM 2816 C CA . ARG A 1 354 ? 1.075 -3.763 24.958 1.00 92.19 354 ARG A CA 1
ATOM 2817 C C . ARG A 1 354 ? 0.541 -3.278 26.305 1.00 92.19 354 ARG A C 1
ATOM 2819 O O . ARG A 1 354 ? -0.273 -2.357 26.351 1.00 92.19 354 ARG A O 1
ATOM 2826 N N . ASP A 1 355 ? 1.022 -3.878 27.390 1.00 75.19 355 ASP A N 1
ATOM 2827 C CA . ASP A 1 355 ? 0.767 -3.377 28.740 1.00 75.19 355 ASP A CA 1
ATOM 2828 C C . ASP A 1 355 ? 1.615 -2.124 29.009 1.00 75.19 355 ASP A C 1
ATOM 2830 O O . ASP A 1 355 ? 2.839 -2.148 28.864 1.00 75.19 355 ASP A O 1
ATOM 2834 N N . ASP A 1 356 ? 0.983 -1.064 29.516 1.00 58.03 356 ASP A N 1
ATOM 2835 C CA . ASP A 1 356 ? 1.616 0.205 29.927 1.00 58.03 356 ASP A CA 1
ATOM 2836 C C . ASP A 1 356 ? 2.705 0.049 31.014 1.00 58.03 356 ASP A C 1
ATOM 2838 O O . ASP A 1 356 ? 3.373 1.010 31.392 1.00 58.03 356 ASP A O 1
ATOM 2842 N N . ARG A 1 357 ? 2.901 -1.161 31.555 1.00 47.53 357 ARG A N 1
ATOM 2843 C CA . ARG A 1 357 ? 3.783 -1.427 32.704 1.00 47.53 357 ARG A CA 1
ATOM 2844 C C . ARG A 1 357 ? 5.257 -1.627 32.350 1.00 47.53 357 ARG A C 1
ATOM 2846 O O . ARG A 1 357 ? 6.051 -1.826 33.263 1.00 47.53 357 ARG A O 1
ATOM 2853 N N . VAL A 1 358 ? 5.638 -1.585 31.072 1.00 43.19 358 VAL A N 1
ATOM 2854 C CA . VAL A 1 358 ? 7.029 -1.855 30.646 1.00 43.19 358 VAL A CA 1
ATOM 2855 C C . VAL A 1 358 ? 7.815 -0.580 30.298 1.00 43.19 358 VAL A C 1
ATOM 2857 O O . VAL A 1 358 ? 9.037 -0.611 30.263 1.00 43.19 358 VAL A O 1
ATOM 2860 N N . THR A 1 359 ? 7.165 0.575 30.134 1.00 39.66 359 THR A N 1
ATOM 2861 C CA . THR A 1 359 ? 7.836 1.837 29.747 1.00 39.66 359 THR A CA 1
ATOM 2862 C C . THR A 1 359 ? 8.066 2.832 30.888 1.00 39.66 359 THR A C 1
ATOM 2864 O O . THR A 1 359 ? 8.538 3.935 30.642 1.00 39.66 359 THR A O 1
ATOM 2867 N N . ALA A 1 360 ? 7.796 2.458 32.143 1.00 33.50 360 ALA A N 1
ATOM 2868 C CA . ALA A 1 360 ? 8.103 3.287 33.318 1.00 33.50 360 ALA A CA 1
ATOM 2869 C C . ALA A 1 360 ? 9.464 2.962 33.973 1.00 33.50 360 ALA A C 1
ATOM 2871 O O . ALA A 1 360 ? 9.712 3.361 35.110 1.00 33.50 360 ALA A O 1
ATOM 2872 N N . GLY A 1 361 ? 10.347 2.233 33.289 1.00 38.59 361 GLY A N 1
ATOM 2873 C CA . GLY A 1 361 ? 11.657 1.898 33.839 1.00 38.59 361 GLY A CA 1
ATOM 2874 C C . GLY A 1 361 ? 12.609 1.307 32.815 1.00 38.59 361 GLY A C 1
ATOM 2875 O O . GLY A 1 361 ? 12.843 0.106 32.857 1.00 38.59 361 GLY A O 1
ATOM 2876 N N . LEU A 1 362 ? 13.152 2.156 31.941 1.00 31.95 362 LEU A N 1
ATOM 2877 C CA . LEU A 1 362 ? 14.499 2.051 31.371 1.00 31.95 362 LEU A CA 1
ATOM 2878 C C . LEU A 1 362 ? 15.014 3.455 31.050 1.00 31.95 362 LEU A C 1
ATOM 2880 O O . LEU A 1 362 ? 14.241 4.224 30.437 1.00 31.95 362 LEU A O 1
#

Sequence (362 aa):
MNTLKWVDKENSLATRYKFLIFVIGGSGGTAFGGSIDNKVGAFWTPATRIHRPPYGVVAHELGHSFQALVRADGAASFSGGSIHEMTSQYMLWQVYPEWMTFENYHLNDFMKATHLAFLHPENQYHSPYVLEYWSGKHGVEFIGKMWREVQRGEDPVMTYKRLTGLTQAQFNDEMFDAVRRFVTWDLPRVEKVAARYANQHTTALIRTNGWYQIAPDKCPQNYGYNAIQLKVPPAGTKVGIEFRGLSGIEGFSNFRVENAGWRYGFLAFTADGSRVYGDMHADSPGTAEFLVPDDTKYLWLVVMGAPTEHWMHVSRRGRGRGGAANAETNTVAAAEWPYSFKLTGTTPDDAIVRDDRVTAGL

Solvent-accessible surface area (backbone atoms only — not comparable to full-atom values): 19774 Å² total; per-residue (Å²): 105,80,76,38,41,51,57,56,85,88,78,26,46,75,74,78,42,74,69,45,77,45,77,39,88,66,88,60,86,71,63,50,36,24,49,49,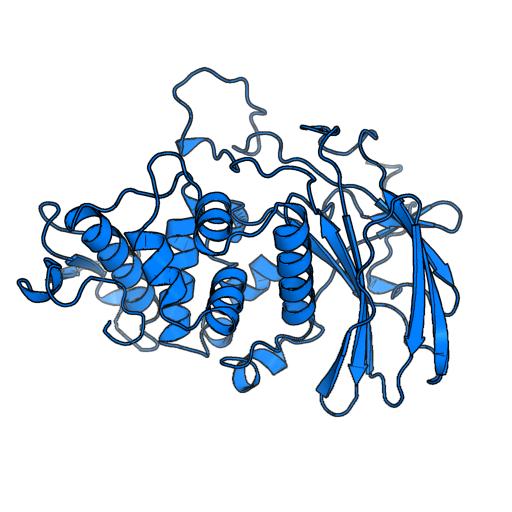92,62,54,31,33,25,34,42,32,22,52,79,69,63,75,54,81,80,54,53,63,59,42,25,25,46,28,36,7,50,57,38,40,33,40,48,63,68,27,41,58,66,49,60,72,23,56,60,43,18,49,10,46,36,48,24,39,74,74,37,69,58,41,66,64,83,51,31,66,35,46,59,52,29,56,76,47,43,16,47,31,70,68,32,71,94,37,14,79,32,56,28,60,65,60,52,49,50,19,72,75,67,37,66,34,40,63,23,47,50,52,50,67,30,47,80,83,27,30,71,67,56,42,48,28,66,77,70,70,46,52,54,65,57,45,40,53,50,53,51,54,47,54,58,34,57,43,48,25,64,46,86,94,41,21,90,72,38,44,88,59,34,76,67,68,60,56,46,28,35,67,49,96,86,33,38,27,58,27,70,98,45,36,15,12,54,67,1,33,40,48,42,54,33,50,73,59,66,60,70,41,62,29,35,40,44,36,34,68,45,64,70,48,88,86,59,45,61,47,69,49,92,34,62,38,43,38,35,34,44,37,36,33,28,75,89,71,51,75,48,75,44,68,82,45,59,60,66,73,31,74,52,74,43,69,38,56,72,62,56,71,45,31,33,43,38,40,31,16,28,42,68,57,90,76,83,72,62,53,56,93,75,59,73,93,83,74,94,71,65,92,86,75,68,53,60,83,59,38,40,45,40,39,37,35,34,65,41,71,46,49,67,38,70,94,34,49,49,71,79,83,68,78,84,73,128

Radius of gyration: 21.77 Å; Cα contacts (8 Å, |Δi|>4): 728; chains: 1; bounding box: 59×44×67 Å

pLDDT: mean 90.73, std 15.31, range [30.58, 98.94]